Protein AF-A0A350P8C2-F1 (afdb_monomer)

Mean predicted aligned error: 5.85 Å

Structure (mmCIF, N/CA/C/O backbone):
data_AF-A0A350P8C2-F1
#
_entry.id   AF-A0A350P8C2-F1
#
loop_
_atom_site.group_PDB
_atom_site.id
_atom_site.type_symbol
_atom_site.label_atom_id
_atom_site.label_alt_id
_atom_site.label_comp_id
_atom_site.label_asym_id
_atom_site.label_entity_id
_atom_site.label_seq_id
_atom_site.pdbx_PDB_ins_code
_atom_site.Cartn_x
_atom_site.Cartn_y
_atom_site.Cartn_z
_atom_site.occupancy
_atom_site.B_iso_or_equiv
_atom_site.auth_seq_id
_atom_site.auth_comp_id
_atom_site.auth_asym_id
_atom_site.auth_atom_id
_atom_site.pdbx_PDB_model_num
ATOM 1 N N . ILE A 1 1 ? -1.009 -1.591 -30.308 1.00 88.12 1 ILE A N 1
ATOM 2 C CA . ILE A 1 1 ? -1.808 -1.237 -29.110 1.00 88.12 1 ILE A CA 1
ATOM 3 C C . ILE A 1 1 ? -3.241 -1.706 -29.297 1.00 88.12 1 ILE A C 1
ATOM 5 O O . ILE A 1 1 ? -3.685 -1.868 -30.432 1.00 88.12 1 ILE A O 1
ATOM 9 N N . ARG A 1 2 ? -3.955 -1.992 -28.209 1.00 90.44 2 ARG A N 1
ATOM 10 C CA . ARG A 1 2 ? -5.358 -2.422 -28.301 1.00 90.44 2 ARG A CA 1
ATOM 11 C C . ARG A 1 2 ? -6.279 -1.278 -28.745 1.00 90.44 2 ARG A C 1
ATOM 13 O O . ARG A 1 2 ? -5.865 -0.123 -28.793 1.00 90.44 2 ARG A O 1
ATOM 20 N N . GLY A 1 3 ? -7.521 -1.621 -29.087 1.00 91.62 3 GLY A N 1
ATOM 21 C CA . GLY A 1 3 ? -8.547 -0.635 -29.428 1.00 91.62 3 GLY A CA 1
ATOM 22 C C . GLY A 1 3 ? -8.896 0.282 -28.257 1.00 91.62 3 GLY A C 1
ATOM 23 O O . GLY A 1 3 ? -8.537 -0.002 -27.112 1.00 91.62 3 GLY A O 1
ATOM 24 N N . ASN A 1 4 ? -9.630 1.357 -28.551 1.00 90.62 4 ASN A N 1
ATOM 25 C CA . ASN A 1 4 ? -10.097 2.344 -27.570 1.00 90.62 4 ASN A CA 1
ATOM 26 C C . ASN A 1 4 ? -8.981 3.149 -26.861 1.00 90.62 4 ASN A C 1
ATOM 28 O O . ASN A 1 4 ? -9.190 3.661 -25.762 1.00 90.62 4 ASN A O 1
ATOM 32 N N . PHE A 1 5 ? -7.810 3.267 -27.496 1.00 90.56 5 PHE A N 1
ATOM 33 C CA . PHE A 1 5 ? -6.727 4.171 -27.078 1.00 90.56 5 PHE A CA 1
ATOM 34 C C . PHE A 1 5 ? -6.874 5.595 -27.635 1.00 90.56 5 PHE A C 1
ATOM 36 O O . PHE A 1 5 ? -6.300 6.536 -27.099 1.00 90.56 5 PHE A O 1
ATOM 43 N N . PHE A 1 6 ? -7.642 5.768 -28.715 1.00 84.25 6 PHE A N 1
ATOM 44 C CA . PHE A 1 6 ? -7.888 7.067 -29.335 1.00 84.25 6 PHE A CA 1
ATOM 45 C C . PHE A 1 6 ? -9.326 7.508 -29.076 1.00 84.25 6 PHE A C 1
ATOM 47 O O . PHE A 1 6 ? -10.266 6.749 -29.306 1.00 84.25 6 PHE A O 1
ATOM 54 N N . TYR A 1 7 ? -9.509 8.762 -28.662 1.00 81.06 7 TYR A N 1
ATOM 55 C CA . TYR A 1 7 ? -10.828 9.318 -28.334 1.00 81.06 7 TYR A CA 1
ATOM 56 C C . TYR A 1 7 ? -11.827 9.267 -29.497 1.00 81.06 7 TYR A C 1
ATOM 58 O O . TYR A 1 7 ? -13.032 9.184 -29.280 1.00 81.06 7 TYR A O 1
ATOM 66 N N . THR A 1 8 ? -11.333 9.299 -30.735 1.00 83.75 8 THR A N 1
ATOM 67 C CA . THR A 1 8 ? -12.155 9.381 -31.949 1.00 83.75 8 THR A CA 1
ATOM 68 C C . THR A 1 8 ? -12.315 8.046 -32.678 1.00 83.75 8 THR A C 1
ATOM 70 O O . THR A 1 8 ? -13.096 7.972 -33.628 1.00 83.75 8 THR A O 1
ATOM 73 N N . ARG A 1 9 ? -11.587 6.987 -32.282 1.00 81.75 9 ARG A N 1
ATOM 74 C CA . ARG A 1 9 ? -11.591 5.682 -32.968 1.00 81.75 9 ARG A CA 1
ATOM 75 C C . ARG A 1 9 ? -11.410 4.521 -31.989 1.00 81.75 9 ARG A C 1
ATOM 77 O O . ARG A 1 9 ? -10.448 4.463 -31.232 1.00 81.75 9 ARG A O 1
ATOM 84 N N . SER A 1 10 ? -12.312 3.545 -32.075 1.00 85.38 10 SER A N 1
ATOM 85 C CA . SER A 1 10 ? -12.323 2.352 -31.218 1.00 85.38 10 SER A CA 1
ATOM 86 C C . SER A 1 10 ? -11.443 1.205 -31.720 1.00 85.38 10 SER A C 1
ATOM 88 O O . SER A 1 10 ? -11.199 0.250 -30.981 1.00 85.38 10 SER A O 1
ATOM 90 N N . VAL A 1 11 ? -10.954 1.278 -32.960 1.00 89.38 11 VAL A N 1
ATOM 91 C CA . VAL A 1 11 ? -10.197 0.192 -33.594 1.00 89.38 11 VAL A CA 1
ATOM 92 C C . VAL A 1 11 ? -8.795 0.033 -32.990 1.00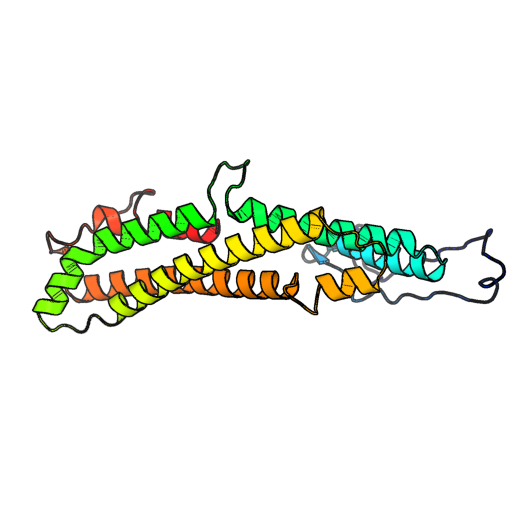 89.38 11 VAL A C 1
ATOM 94 O O . VAL A 1 11 ? -8.196 1.021 -32.559 1.00 89.38 11 VAL A O 1
ATOM 97 N N . PRO A 1 12 ? -8.249 -1.197 -32.937 1.00 89.06 12 PRO A N 1
ATOM 98 C CA . PRO A 1 12 ? -6.844 -1.413 -32.619 1.00 89.06 12 PRO A CA 1
ATOM 99 C C . PRO A 1 12 ? -5.936 -0.728 -33.636 1.00 89.06 12 PRO A C 1
ATOM 101 O O . PRO A 1 12 ? -6.230 -0.715 -34.830 1.00 89.06 12 PRO A O 1
ATOM 104 N N . CYS A 1 13 ? -4.799 -0.224 -33.162 1.00 88.88 13 CYS A N 1
ATOM 105 C CA . CYS A 1 13 ? -3.822 0.454 -34.005 1.00 88.88 13 CYS A CA 1
ATOM 106 C C . CYS A 1 13 ? -2.424 -0.126 -33.803 1.00 88.88 13 CYS A C 1
ATOM 108 O O . CYS A 1 13 ? -2.062 -0.616 -32.726 1.00 88.88 13 CYS A O 1
ATOM 110 N N . GLN A 1 14 ? -1.611 -0.015 -34.845 1.00 92.25 14 GLN A N 1
ATOM 111 C CA . GLN A 1 14 ? -0.186 -0.317 -34.815 1.00 92.25 14 GLN A CA 1
ATOM 112 C C . GLN A 1 14 ? 0.578 0.994 -34.986 1.00 92.25 14 GLN A C 1
ATOM 114 O O . GLN A 1 14 ? 0.195 1.830 -35.801 1.00 92.25 14 GLN A O 1
ATOM 119 N N . LEU A 1 15 ? 1.631 1.180 -34.193 1.00 91.56 15 LEU A N 1
ATOM 120 C CA . LEU A 1 15 ? 2.490 2.356 -34.280 1.00 91.56 15 LEU A CA 1
ATOM 121 C C . LEU A 1 15 ? 3.788 1.944 -34.964 1.00 91.56 15 LEU A C 1
ATOM 123 O O . LEU A 1 15 ? 4.475 1.043 -34.488 1.00 91.56 15 LEU A O 1
ATOM 127 N N . TRP A 1 16 ? 4.100 2.605 -36.075 1.00 94.25 16 TRP A N 1
ATOM 128 C CA . TRP A 1 16 ? 5.307 2.359 -36.853 1.00 94.25 16 TRP A CA 1
ATOM 129 C C . TRP A 1 16 ? 6.297 3.493 -36.620 1.00 94.25 16 TRP A C 1
ATOM 131 O O . TRP A 1 16 ? 6.018 4.648 -36.932 1.00 94.25 16 TRP A O 1
ATOM 141 N N . PHE A 1 17 ? 7.465 3.152 -36.084 1.00 92.75 17 PHE A N 1
ATOM 142 C CA . PHE A 1 17 ? 8.565 4.089 -35.889 1.00 92.75 17 PHE A CA 1
ATOM 143 C C . PHE A 1 17 ? 9.657 3.784 -36.909 1.00 92.75 17 PHE A C 1
ATOM 145 O O . PHE A 1 17 ? 10.343 2.767 -36.812 1.00 92.75 17 PHE A O 1
ATOM 152 N N . LEU A 1 18 ? 9.821 4.666 -37.893 1.00 91.69 18 LEU A N 1
ATOM 153 C CA . LEU A 1 18 ? 10.865 4.542 -38.906 1.00 91.69 18 LEU A CA 1
ATOM 154 C C . LEU A 1 18 ? 12.073 5.390 -38.497 1.00 91.69 18 LEU A C 1
ATOM 156 O O . LEU A 1 18 ? 11.934 6.582 -38.229 1.00 91.69 18 LEU A O 1
ATOM 160 N N . ASN A 1 19 ? 13.260 4.783 -38.452 1.00 87.38 19 ASN A N 1
ATOM 161 C CA . ASN A 1 19 ? 14.505 5.466 -38.097 1.00 87.38 19 ASN A CA 1
ATOM 162 C C . ASN A 1 19 ? 15.485 5.435 -39.276 1.00 87.38 19 ASN A C 1
ATOM 164 O O . ASN A 1 19 ? 16.016 4.375 -39.599 1.00 87.38 19 ASN A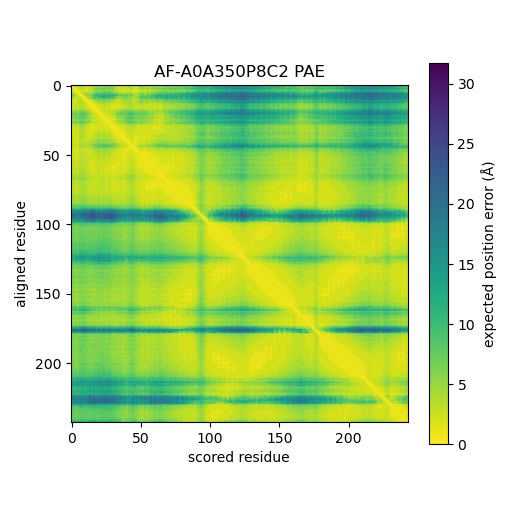 O 1
ATOM 168 N N . LYS A 1 20 ? 15.743 6.599 -39.889 1.00 88.62 20 LYS A N 1
ATOM 169 C CA . LYS A 1 20 ? 16.728 6.745 -40.976 1.00 88.62 20 LYS A CA 1
ATOM 170 C C . LYS A 1 20 ? 18.179 6.670 -40.481 1.00 88.62 20 LYS A C 1
ATOM 172 O O . LYS A 1 20 ? 19.041 6.216 -41.220 1.00 88.62 20 LYS A O 1
ATOM 177 N N . ASN A 1 21 ? 18.437 7.048 -39.227 1.00 88.06 21 ASN A N 1
ATOM 178 C CA . ASN A 1 21 ? 19.769 7.051 -38.609 1.00 88.06 21 ASN A CA 1
ATOM 179 C C . ASN A 1 21 ? 19.974 5.800 -37.750 1.00 88.06 21 ASN A C 1
ATOM 181 O O . ASN A 1 21 ? 20.333 5.867 -36.573 1.00 88.06 21 ASN A O 1
ATOM 185 N N . LYS A 1 22 ? 19.662 4.637 -38.313 1.00 89.19 22 LYS A N 1
ATOM 186 C CA . LYS A 1 22 ? 19.779 3.374 -37.593 1.00 89.19 22 LYS A CA 1
ATOM 187 C C . LYS A 1 22 ? 21.262 2.994 -37.446 1.00 89.19 22 LYS A C 1
ATOM 189 O O . LYS A 1 22 ? 21.996 3.060 -38.430 1.00 89.19 22 LYS A O 1
ATOM 194 N N . PRO A 1 23 ? 21.736 2.613 -36.245 1.00 88.06 23 PRO A N 1
ATOM 195 C CA . PRO A 1 23 ? 23.100 2.124 -36.068 1.00 88.06 23 PRO A CA 1
ATOM 196 C C . PRO A 1 23 ? 23.384 0.919 -36.971 1.00 88.06 23 PRO A C 1
ATOM 198 O O . PRO A 1 23 ? 22.523 0.053 -37.115 1.00 88.06 23 PRO A O 1
ATOM 201 N N . LYS A 1 24 ? 24.609 0.814 -37.512 1.00 90.12 24 LYS A N 1
ATOM 202 C CA . LYS A 1 24 ? 24.991 -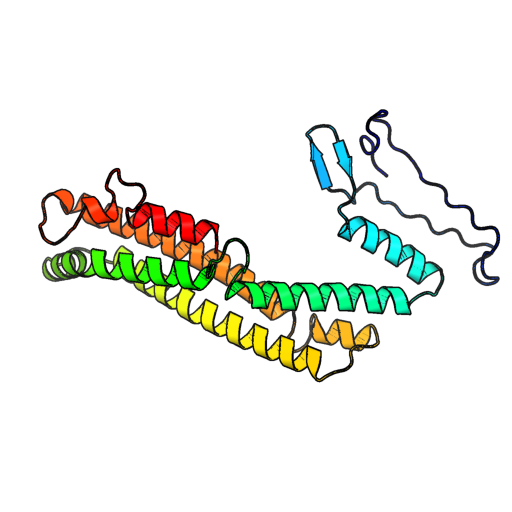0.249 -38.468 1.00 90.12 24 LYS A CA 1
ATOM 203 C C . LYS A 1 24 ? 24.610 -1.659 -37.997 1.00 90.12 24 LYS A C 1
ATOM 205 O O . LYS A 1 24 ? 24.080 -2.440 -38.775 1.00 90.12 24 LYS A O 1
ATOM 210 N N . HIS A 1 25 ? 24.814 -1.961 -36.712 1.00 90.19 25 HIS A N 1
ATOM 211 C CA . HIS A 1 25 ? 24.509 -3.271 -36.118 1.00 90.19 25 HIS A CA 1
ATOM 212 C C . HIS A 1 25 ? 23.000 -3.605 -36.027 1.00 90.19 25 HIS A C 1
ATOM 214 O O . HIS A 1 25 ? 22.637 -4.732 -35.675 1.00 90.19 25 HIS A O 1
ATOM 220 N N . LEU A 1 26 ? 22.122 -2.638 -36.323 1.00 92.94 26 LEU A N 1
ATOM 221 C CA . LEU A 1 26 ? 20.664 -2.772 -36.307 1.00 92.94 26 LEU A CA 1
ATOM 222 C C . LEU A 1 26 ? 20.024 -2.676 -37.698 1.00 92.94 26 LEU A C 1
ATOM 224 O O . LEU A 1 26 ? 18.814 -2.868 -37.775 1.00 92.94 26 LEU A O 1
ATOM 228 N N . ASN A 1 27 ? 20.763 -2.391 -38.777 1.00 90.94 27 ASN A N 1
ATOM 229 C CA . ASN A 1 27 ? 20.195 -2.102 -40.106 1.00 90.94 27 ASN A CA 1
ATOM 230 C C . ASN A 1 27 ? 19.100 -3.095 -40.533 1.00 90.94 27 ASN A C 1
ATOM 232 O O . ASN A 1 27 ? 17.967 -2.667 -40.763 1.00 90.94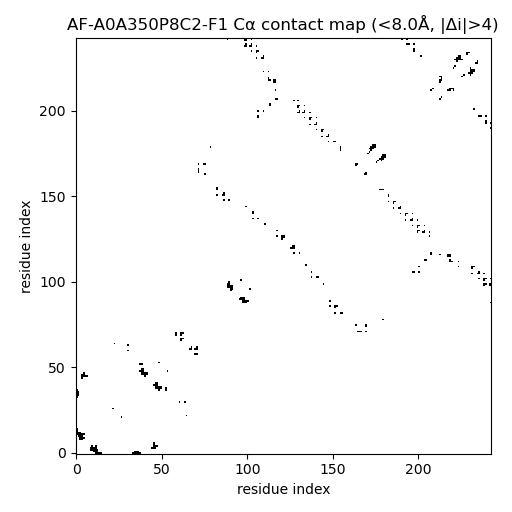 27 ASN A O 1
ATOM 236 N N . ASP A 1 28 ? 19.361 -4.397 -40.428 1.00 92.75 28 ASP A N 1
ATOM 237 C CA . ASP A 1 28 ? 18.438 -5.461 -40.860 1.00 92.75 28 ASP A CA 1
ATOM 238 C C . ASP A 1 28 ? 17.553 -6.034 -39.737 1.00 92.75 28 ASP A C 1
ATOM 240 O O . ASP A 1 28 ? 16.958 -7.101 -39.872 1.00 92.75 28 ASP A O 1
ATOM 244 N N . LYS A 1 29 ? 17.456 -5.348 -38.591 1.00 93.94 29 LYS A N 1
ATOM 245 C CA . LYS A 1 29 ? 16.688 -5.814 -37.420 1.00 93.94 29 LYS A CA 1
ATOM 246 C C . LYS A 1 29 ? 15.441 -4.975 -37.193 1.00 93.94 29 LYS A C 1
ATOM 248 O O . LYS A 1 29 ? 15.526 -3.758 -37.211 1.00 93.94 29 LYS A O 1
ATOM 253 N N . VAL A 1 30 ? 14.297 -5.562 -36.870 1.00 94.31 30 VAL A N 1
ATOM 254 C CA . VAL A 1 30 ? 13.097 -4.800 -36.474 1.00 94.31 30 VAL A CA 1
ATOM 255 C C . VAL A 1 30 ? 12.700 -5.199 -35.059 1.00 94.31 30 VAL A C 1
ATOM 257 O O . VAL A 1 30 ? 12.584 -6.385 -34.767 1.00 94.31 30 VAL A O 1
ATOM 260 N N . LEU A 1 31 ? 12.502 -4.213 -34.179 1.00 95.38 31 LEU A N 1
ATOM 261 C CA . LEU A 1 31 ? 11.902 -4.437 -32.866 1.00 95.38 31 LEU A CA 1
ATOM 262 C C . LEU A 1 31 ? 10.380 -4.354 -32.998 1.00 95.38 31 LEU A C 1
ATOM 264 O O . LEU A 1 31 ? 9.848 -3.302 -33.348 1.00 95.38 31 LEU A O 1
ATOM 268 N N . MET A 1 32 ? 9.691 -5.447 -32.680 1.00 96.31 32 MET A N 1
ATOM 269 C CA . MET A 1 32 ? 8.233 -5.504 -32.617 1.00 96.31 32 MET A CA 1
ATOM 270 C C . MET A 1 32 ? 7.802 -5.674 -31.161 1.00 96.31 32 MET A C 1
ATOM 272 O O . MET A 1 32 ? 8.249 -6.604 -30.495 1.00 96.31 32 MET A O 1
ATOM 276 N N . LEU A 1 33 ? 6.935 -4.786 -30.672 1.00 95.88 33 LEU A N 1
ATOM 277 C CA . LEU A 1 33 ? 6.409 -4.833 -29.306 1.00 95.88 33 LEU A CA 1
ATOM 278 C C . LEU A 1 33 ? 4.901 -5.077 -29.326 1.00 95.88 33 LEU A C 1
ATOM 280 O O . LEU A 1 33 ? 4.139 -4.280 -29.882 1.00 95.88 33 LEU A O 1
ATOM 284 N N . ASP A 1 34 ? 4.455 -6.143 -28.664 1.00 95.25 34 ASP A N 1
ATOM 285 C CA . ASP A 1 34 ? 3.032 -6.372 -28.427 1.00 95.25 34 ASP A CA 1
ATOM 286 C C . ASP A 1 34 ? 2.568 -5.691 -27.133 1.00 95.25 34 ASP A C 1
ATOM 288 O O . ASP A 1 34 ? 2.526 -6.280 -26.057 1.00 95.25 34 ASP A O 1
ATOM 292 N N . ALA A 1 35 ? 2.177 -4.425 -27.253 1.00 95.12 35 ALA A N 1
ATOM 293 C CA . ALA A 1 35 ? 1.612 -3.647 -26.151 1.00 95.12 35 ALA A CA 1
ATOM 294 C C . ALA A 1 35 ? 0.074 -3.750 -26.064 1.00 95.12 35 ALA A C 1
ATOM 296 O O . ALA A 1 35 ? -0.579 -2.829 -25.573 1.00 95.12 35 ALA A O 1
ATOM 297 N N . ARG A 1 36 ? -0.566 -4.811 -26.587 1.00 93.06 36 ARG A N 1
ATOM 298 C CA . ARG A 1 36 ? -2.035 -4.951 -26.489 1.00 93.06 36 ARG A CA 1
ATOM 299 C C . ARG A 1 36 ? -2.510 -5.116 -25.050 1.00 93.06 36 ARG A C 1
ATOM 301 O O . ARG A 1 36 ? -3.571 -4.601 -24.735 1.00 93.06 36 ARG A O 1
ATOM 308 N N . ASN A 1 37 ? -1.729 -5.764 -24.191 1.00 93.94 37 ASN A N 1
ATOM 309 C CA . ASN A 1 37 ? -2.100 -6.020 -22.794 1.00 93.94 37 ASN A CA 1
ATOM 310 C C . ASN A 1 37 ? -1.468 -5.037 -21.797 1.00 93.94 37 ASN A C 1
ATOM 312 O O . ASN A 1 37 ? -1.623 -5.201 -20.593 1.00 93.94 37 ASN A O 1
ATOM 316 N N . VAL A 1 38 ? -0.787 -4.000 -22.288 1.00 94.62 38 VAL A N 1
ATOM 317 C CA . VAL A 1 38 ? -0.222 -2.930 -21.460 1.00 94.62 38 VAL A CA 1
ATOM 318 C C . VAL A 1 38 ? -1.163 -1.736 -21.554 1.00 94.62 38 VAL A C 1
ATOM 320 O O . VAL A 1 38 ? -1.245 -1.107 -22.602 1.00 94.62 38 VAL A O 1
ATOM 323 N N . TYR A 1 39 ? -1.947 -1.471 -20.514 1.00 94.94 39 TYR A N 1
ATOM 324 C CA . TYR A 1 39 ? -2.858 -0.324 -20.456 1.00 94.94 39 TYR A CA 1
ATOM 325 C C . TYR A 1 39 ? -3.384 -0.120 -19.036 1.00 94.94 39 TYR A C 1
ATOM 327 O O . TYR A 1 39 ? -3.367 -1.044 -18.219 1.00 94.94 39 TYR A O 1
ATOM 335 N N . ARG A 1 40 ? -3.946 1.055 -18.764 1.00 94.62 40 ARG A N 1
ATOM 336 C CA . ARG A 1 40 ? -4.916 1.252 -17.682 1.00 94.62 40 ARG A CA 1
ATOM 337 C C . ARG A 1 40 ? -6.263 1.669 -18.262 1.00 94.62 40 ARG A C 1
ATOM 339 O O . ARG A 1 40 ? -6.377 2.119 -19.403 1.00 94.62 40 ARG A O 1
ATOM 346 N N . LYS A 1 41 ? -7.322 1.448 -17.490 1.00 93.88 41 LYS A N 1
ATOM 347 C CA . LYS A 1 41 ? -8.691 1.789 -17.876 1.00 93.88 41 LYS A CA 1
ATOM 348 C C . LYS A 1 41 ? -9.046 3.153 -17.296 1.00 93.88 41 LYS A C 1
ATOM 350 O O . LYS A 1 41 ? -9.234 3.257 -16.092 1.00 93.88 41 LYS A O 1
ATOM 355 N N . VAL A 1 42 ? -9.153 4.167 -18.152 1.00 91.69 42 VAL A N 1
ATOM 356 C CA . VAL A 1 42 ? -9.514 5.535 -17.741 1.00 91.69 42 VAL A CA 1
ATOM 357 C C . VAL A 1 42 ? -11.023 5.654 -17.572 1.00 91.69 42 VAL A C 1
ATOM 359 O O . VAL A 1 42 ? -11.517 6.170 -16.577 1.00 91.69 42 VAL A O 1
ATOM 362 N N . THR A 1 43 ? -11.782 5.132 -18.536 1.00 90.81 43 THR A N 1
ATOM 363 C CA . THR A 1 43 ? -13.246 5.066 -18.464 1.00 90.81 43 THR A CA 1
ATOM 364 C C . THR A 1 43 ? -13.731 3.695 -18.920 1.00 90.81 43 THR A C 1
ATOM 366 O O . THR A 1 43 ? -12.952 2.841 -19.346 1.00 90.81 43 THR A O 1
ATOM 369 N N . ARG A 1 44 ? -15.049 3.457 -18.905 1.00 88.56 44 ARG A N 1
ATOM 370 C CA . ARG A 1 44 ? -15.624 2.246 -19.518 1.00 88.56 44 ARG A CA 1
ATOM 371 C C . ARG A 1 44 ? -15.188 2.061 -20.981 1.00 88.56 44 ARG A C 1
ATOM 373 O O . ARG A 1 44 ? -15.122 0.920 -21.429 1.00 88.56 44 ARG A O 1
ATOM 380 N N . LYS A 1 45 ? -14.918 3.156 -21.699 1.00 88.94 45 LYS A N 1
ATOM 381 C CA . LYS A 1 45 ? -14.667 3.169 -23.145 1.00 88.94 45 LYS A CA 1
ATOM 382 C C . LYS A 1 45 ? -13.266 3.633 -23.541 1.00 88.94 45 LYS A C 1
ATOM 384 O O . LYS A 1 45 ? -12.963 3.526 -24.716 1.00 88.94 45 LYS A O 1
ATOM 389 N N . ILE A 1 46 ? -12.454 4.163 -22.626 1.00 90.06 46 ILE A N 1
ATOM 390 C CA . ILE A 1 46 ? -11.159 4.782 -22.944 1.00 90.06 46 ILE A CA 1
ATOM 391 C C . ILE A 1 46 ? -10.062 4.120 -22.123 1.00 90.06 46 ILE A C 1
ATOM 393 O O . ILE A 1 46 ? -10.207 3.921 -20.911 1.00 90.06 46 ILE A O 1
ATOM 397 N N . TYR A 1 47 ? -8.964 3.817 -22.801 1.00 93.12 47 TYR A N 1
ATOM 398 C CA . TYR A 1 47 ? -7.743 3.289 -22.218 1.00 93.12 47 TYR A CA 1
ATOM 399 C C . TYR A 1 47 ? -6.566 4.174 -22.607 1.00 93.12 47 TYR A C 1
ATOM 401 O O . TYR A 1 47 ? -6.554 4.755 -23.689 1.00 93.12 47 TYR A O 1
ATOM 409 N N . ASP A 1 48 ? -5.580 4.257 -21.731 1.00 94.00 48 ASP A N 1
ATOM 410 C CA . ASP A 1 48 ? -4.311 4.927 -21.987 1.00 94.00 48 ASP A CA 1
ATOM 411 C C . ASP A 1 48 ? -3.167 4.114 -21.361 1.00 94.00 48 ASP A C 1
ATOM 413 O O . ASP A 1 48 ? -3.376 3.039 -20.782 1.00 94.00 48 ASP A O 1
ATOM 417 N N . PHE A 1 49 ? -1.945 4.615 -21.512 1.00 95.31 49 PHE A N 1
ATOM 418 C CA . PHE A 1 49 ? -0.825 4.170 -20.698 1.00 95.31 49 PHE A CA 1
ATOM 419 C C . PHE A 1 49 ? -0.760 5.037 -19.445 1.00 95.31 49 PHE A C 1
ATOM 421 O O . PHE A 1 49 ? -0.889 6.260 -19.530 1.00 95.31 49 PHE A O 1
ATOM 428 N N . SER A 1 50 ? -0.496 4.432 -18.287 1.00 95.19 50 SER A N 1
ATOM 429 C CA . SER A 1 50 ? 0.037 5.224 -17.179 1.00 95.19 50 SER A CA 1
ATOM 430 C C . SER A 1 50 ? 1.401 5.820 -17.576 1.00 95.19 50 SER A C 1
ATOM 432 O O . SER A 1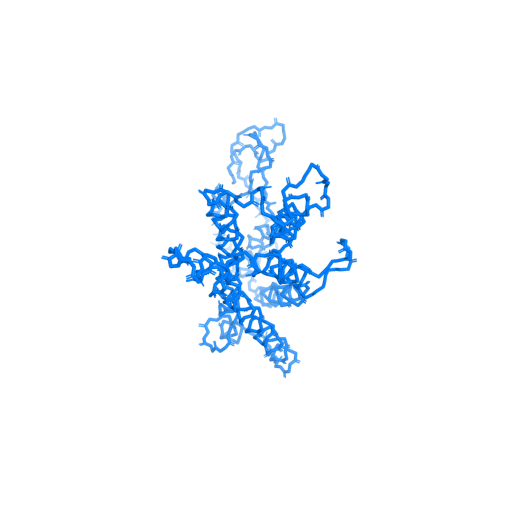 50 ? 2.082 5.256 -18.443 1.00 95.19 50 SER A O 1
ATOM 434 N N . PRO A 1 51 ? 1.844 6.920 -16.938 1.00 95.06 51 PRO A N 1
ATOM 435 C CA . PRO A 1 51 ? 3.190 7.453 -17.156 1.00 95.06 51 PRO A CA 1
ATOM 436 C C . PRO A 1 51 ? 4.283 6.381 -17.015 1.00 95.06 51 PRO A C 1
ATOM 438 O O . PRO A 1 51 ? 5.184 6.301 -17.845 1.00 95.06 51 PRO A O 1
ATOM 441 N N . GLU A 1 52 ? 4.143 5.494 -16.029 1.00 95.50 52 GLU A N 1
ATOM 442 C CA . GLU A 1 52 ? 5.059 4.379 -15.778 1.00 95.50 52 GLU A CA 1
ATOM 443 C C . GLU A 1 52 ? 5.021 3.314 -16.889 1.00 95.50 52 GLU A C 1
ATOM 445 O O . GLU A 1 52 ? 6.058 2.906 -17.404 1.00 95.50 52 GLU A O 1
ATOM 450 N N . GLN A 1 53 ? 3.830 2.911 -17.352 1.00 96.06 53 GLN A N 1
ATOM 451 C CA . GLN A 1 53 ? 3.692 1.985 -18.485 1.00 96.06 53 GLN A CA 1
ATOM 452 C C . GLN A 1 53 ? 4.347 2.545 -19.753 1.00 96.06 53 GLN A C 1
ATOM 454 O O . GLN A 1 53 ? 5.020 1.815 -20.484 1.00 96.06 53 GLN A O 1
ATOM 459 N N . GLN A 1 54 ? 4.171 3.843 -20.008 1.00 95.31 54 GLN A N 1
ATOM 460 C CA . GLN A 1 54 ? 4.800 4.519 -21.136 1.00 95.31 54 GLN A CA 1
ATOM 461 C C . GLN A 1 54 ? 6.329 4.543 -20.997 1.00 95.31 54 GLN A C 1
ATOM 463 O O . GLN A 1 54 ? 7.030 4.241 -21.967 1.00 95.31 54 GLN A O 1
ATOM 468 N N . GLN A 1 55 ? 6.855 4.871 -19.814 1.00 97.00 55 GLN A N 1
ATOM 469 C CA . GLN A 1 55 ? 8.294 4.849 -19.536 1.00 97.00 55 GLN A CA 1
ATOM 470 C C . GLN A 1 55 ? 8.887 3.447 -19.722 1.00 97.00 55 GLN A C 1
ATOM 472 O O . GLN A 1 55 ? 9.884 3.308 -20.427 1.00 97.00 55 GLN A O 1
ATOM 477 N N . ASN A 1 56 ? 8.227 2.403 -19.215 1.00 96.56 56 ASN A N 1
ATOM 478 C CA . ASN A 1 56 ? 8.675 1.014 -19.351 1.00 96.56 56 ASN A CA 1
ATOM 479 C C . ASN A 1 56 ? 8.705 0.544 -20.813 1.00 96.56 56 ASN A C 1
ATOM 481 O O . ASN A 1 56 ? 9.691 -0.045 -21.256 1.00 96.56 56 ASN A O 1
ATOM 485 N N . LEU A 1 57 ? 7.673 0.860 -21.605 1.00 96.25 57 LEU A N 1
ATOM 486 C CA . LEU A 1 57 ? 7.683 0.581 -23.049 1.00 96.25 57 LEU A CA 1
ATOM 487 C C . LEU A 1 57 ? 8.806 1.342 -23.766 1.00 96.25 57 LEU A C 1
ATOM 489 O O . LEU A 1 57 ? 9.463 0.797 -24.655 1.00 96.25 57 LEU A O 1
ATOM 493 N N . THR A 1 58 ? 9.046 2.590 -23.366 1.00 95.94 58 THR A N 1
ATOM 494 C CA . THR A 1 58 ? 10.127 3.416 -23.916 1.00 95.94 58 THR A CA 1
ATOM 495 C C . THR A 1 58 ? 11.500 2.838 -23.560 1.00 95.94 58 THR A C 1
ATOM 497 O O . THR A 1 58 ? 12.392 2.813 -24.408 1.00 95.94 58 THR A O 1
ATOM 500 N N . ALA A 1 59 ? 11.662 2.289 -22.357 1.00 97.56 59 ALA A N 1
ATOM 501 C CA . ALA A 1 59 ? 12.909 1.688 -21.908 1.00 97.56 59 ALA A CA 1
ATOM 502 C C . ALA A 1 59 ? 13.319 0.461 -22.734 1.00 97.56 59 ALA A C 1
ATOM 504 O O . ALA A 1 59 ? 14.499 0.298 -23.040 1.00 97.56 59 ALA A O 1
ATOM 505 N N . ILE A 1 60 ? 12.362 -0.348 -23.202 1.00 96.94 60 ILE A N 1
ATOM 506 C CA . ILE A 1 60 ? 12.655 -1.458 -24.127 1.00 96.94 60 ILE A CA 1
ATOM 507 C C . ILE A 1 60 ? 13.289 -0.929 -25.426 1.00 96.94 60 ILE A C 1
ATOM 509 O O . ILE A 1 60 ? 14.219 -1.531 -25.966 1.00 96.94 60 ILE A O 1
ATOM 513 N N . ILE A 1 61 ? 12.828 0.229 -25.913 1.00 94.31 61 ILE A N 1
ATOM 514 C CA . ILE A 1 61 ? 13.382 0.878 -27.109 1.00 94.31 61 ILE A CA 1
ATOM 515 C C . ILE A 1 61 ? 14.802 1.395 -26.836 1.00 94.31 61 ILE A C 1
ATOM 517 O O . ILE A 1 61 ? 15.665 1.242 -27.701 1.00 94.31 61 ILE A O 1
ATOM 521 N N . TRP A 1 62 ? 15.065 1.973 -25.657 1.00 95.38 62 TRP A N 1
ATOM 522 C CA . TRP A 1 62 ? 16.416 2.382 -25.244 1.00 95.38 62 TRP A CA 1
ATOM 523 C C . TRP A 1 62 ? 17.377 1.196 -25.251 1.00 95.38 62 TRP A C 1
ATOM 525 O O . TRP A 1 62 ? 18.419 1.254 -25.900 1.00 95.38 62 TRP A O 1
ATOM 535 N N . LEU A 1 63 ? 16.989 0.087 -24.621 1.00 95.50 63 LEU A N 1
ATOM 536 C CA . LEU A 1 63 ? 17.795 -1.132 -24.570 1.00 95.50 63 LEU A CA 1
ATOM 537 C C . LEU A 1 63 ? 18.077 -1.689 -25.969 1.00 95.50 63 LEU A C 1
ATOM 539 O O . LEU A 1 63 ? 19.224 -2.000 -26.285 1.00 95.50 63 LEU A O 1
ATOM 543 N N . TYR A 1 64 ? 17.070 -1.728 -26.846 1.00 94.06 64 TYR A N 1
ATOM 544 C CA . TYR A 1 64 ? 17.249 -2.139 -28.243 1.00 94.06 64 TYR A CA 1
ATOM 545 C C . TYR A 1 64 ? 18.247 -1.256 -29.009 1.00 94.06 64 TYR A C 1
ATOM 547 O O . TYR A 1 64 ? 18.939 -1.740 -29.903 1.00 94.06 64 TYR A O 1
ATOM 555 N N . ARG A 1 65 ? 18.343 0.031 -28.660 1.00 91.88 65 ARG A N 1
ATOM 556 C CA . ARG A 1 65 ? 19.297 0.986 -29.247 1.00 91.88 65 ARG A CA 1
ATOM 557 C C . ARG A 1 65 ? 20.676 0.976 -28.578 1.00 91.88 65 ARG A C 1
ATOM 559 O O . ARG A 1 65 ? 21.554 1.702 -29.035 1.00 91.88 65 ARG A O 1
ATOM 566 N N . GLY A 1 66 ? 20.873 0.179 -27.527 1.00 91.69 66 GLY A N 1
ATOM 567 C CA . GLY A 1 66 ? 22.101 0.179 -26.727 1.00 91.69 66 GLY A CA 1
ATOM 568 C C . GLY A 1 66 ? 22.194 1.333 -25.721 1.00 91.69 66 GLY A C 1
ATOM 569 O O . GLY A 1 66 ? 23.255 1.566 -25.152 1.00 91.69 66 GLY A O 1
ATOM 570 N N . GLU A 1 67 ? 21.098 2.049 -25.460 1.00 93.56 67 GLU A N 1
ATOM 571 C CA . GLU A 1 67 ? 21.014 3.159 -24.498 1.00 93.56 67 GLU A CA 1
ATOM 572 C C . GLU A 1 67 ? 20.795 2.639 -23.057 1.00 93.56 67 GLU A C 1
ATOM 574 O O . GLU A 1 67 ? 19.897 3.087 -22.344 1.00 93.56 67 GLU A O 1
ATOM 579 N N . GLY A 1 68 ? 21.606 1.667 -22.620 1.00 95.81 68 GLY A N 1
ATOM 580 C CA . GLY A 1 68 ? 21.435 0.980 -21.331 1.00 95.81 68 GLY A CA 1
ATOM 581 C C . GLY A 1 68 ? 21.459 1.911 -20.116 1.00 95.81 68 GLY A C 1
ATOM 582 O O . GLY A 1 68 ? 20.695 1.711 -19.177 1.00 95.81 68 GLY A O 1
ATOM 583 N N . GLN A 1 69 ? 22.251 2.984 -20.170 1.00 97.00 69 GLN A N 1
ATOM 584 C CA . GLN A 1 69 ? 22.355 3.956 -19.081 1.00 97.00 69 GLN A CA 1
ATOM 585 C C . GLN A 1 69 ? 21.008 4.608 -18.730 1.00 97.00 69 GLN A C 1
ATOM 587 O O . GLN A 1 69 ? 20.697 4.787 -17.557 1.00 97.00 69 GLN A O 1
ATOM 592 N N . ARG A 1 70 ? 20.156 4.881 -19.727 1.00 97.50 70 ARG A N 1
ATOM 593 C CA . ARG A 1 70 ? 18.830 5.478 -19.495 1.00 97.50 70 ARG A CA 1
ATOM 594 C C . ARG A 1 70 ? 17.890 4.530 -18.758 1.00 97.50 70 ARG A C 1
ATOM 596 O O . ARG A 1 70 ? 17.045 4.971 -17.987 1.00 97.50 70 ARG A O 1
ATOM 603 N N . PHE A 1 71 ? 18.025 3.226 -19.002 1.00 97.19 71 PHE A N 1
ATOM 604 C CA . PHE A 1 71 ? 17.280 2.212 -18.261 1.00 97.19 71 PHE A CA 1
ATOM 605 C C . PHE A 1 71 ? 17.730 2.163 -16.795 1.00 97.19 71 PHE A C 1
ATOM 607 O O . PHE A 1 71 ? 16.880 2.161 -15.909 1.00 97.19 71 PHE A O 1
ATOM 614 N N . ILE A 1 72 ? 19.043 2.203 -16.540 1.00 97.50 72 ILE A N 1
ATOM 615 C CA . ILE A 1 72 ? 19.598 2.279 -15.178 1.00 97.50 72 ILE A CA 1
ATOM 616 C C . ILE A 1 72 ? 19.054 3.509 -14.440 1.00 97.50 72 ILE A C 1
ATOM 618 O O . ILE A 1 72 ? 18.524 3.376 -13.340 1.00 97.50 72 ILE A O 1
ATOM 622 N N . GLU A 1 73 ? 19.104 4.685 -15.067 1.00 97.38 73 GLU A N 1
ATOM 623 C CA . GLU A 1 73 ? 18.575 5.932 -14.499 1.00 97.38 73 GLU A CA 1
ATOM 624 C C . GLU A 1 73 ? 17.072 5.856 -14.200 1.00 97.38 73 GLU A C 1
ATOM 626 O O . GLU A 1 73 ? 16.622 6.342 -13.161 1.00 97.38 73 GLU A O 1
ATOM 631 N N . LEU A 1 74 ? 16.283 5.223 -15.074 1.00 97.56 74 LEU A N 1
ATOM 632 C CA . LEU A 1 74 ? 14.849 5.036 -14.845 1.00 97.56 74 LEU A CA 1
ATOM 633 C C . LEU A 1 74 ? 14.580 4.160 -13.615 1.00 97.56 74 LEU A C 1
ATOM 635 O O . LEU A 1 74 ? 13.761 4.517 -12.770 1.00 97.56 74 LEU A O 1
ATOM 639 N N . VAL A 1 75 ? 15.295 3.042 -13.476 1.00 96.31 75 VAL A N 1
ATOM 640 C CA . VAL A 1 75 ? 15.149 2.155 -12.312 1.00 96.31 75 VAL A CA 1
ATOM 641 C C . VAL A 1 75 ? 15.589 2.865 -11.027 1.00 96.31 75 VAL A C 1
ATOM 643 O O . VAL A 1 75 ? 14.892 2.783 -10.016 1.00 96.31 75 VAL A O 1
ATOM 646 N N . GLN A 1 76 ? 16.681 3.638 -11.062 1.00 96.31 76 GLN A N 1
ATOM 647 C CA . GLN A 1 76 ? 17.096 4.484 -9.936 1.00 96.31 76 GLN A CA 1
ATOM 648 C C . GLN A 1 76 ? 16.003 5.483 -9.530 1.00 96.31 76 GLN A C 1
ATOM 650 O O . GLN A 1 76 ? 15.771 5.692 -8.338 1.00 96.31 76 GLN A O 1
ATOM 655 N N . GLN A 1 77 ? 15.317 6.097 -10.500 1.00 96.31 77 GLN A N 1
ATOM 656 C CA . GLN A 1 77 ? 14.203 7.010 -10.229 1.00 96.31 77 GLN A CA 1
ATOM 657 C C . GLN A 1 77 ? 13.033 6.295 -9.545 1.00 96.31 77 GLN A C 1
ATOM 659 O O . GLN A 1 77 ? 12.492 6.837 -8.581 1.00 96.31 77 GLN A O 1
ATOM 664 N N . TYR A 1 78 ? 12.676 5.083 -9.982 1.00 95.75 78 TYR A N 1
ATOM 665 C CA . TYR A 1 78 ? 11.627 4.282 -9.337 1.00 95.75 78 TYR A CA 1
ATOM 666 C C . TYR A 1 78 ? 11.978 3.903 -7.899 1.00 95.75 78 TYR A C 1
ATOM 668 O O . TYR A 1 78 ? 11.151 4.081 -7.002 1.00 95.75 78 TYR A O 1
ATOM 676 N N . ILE A 1 79 ? 13.211 3.460 -7.649 1.00 95.12 79 ILE A N 1
ATOM 677 C CA . ILE A 1 79 ? 13.671 3.132 -6.292 1.00 95.12 79 ILE A CA 1
ATOM 678 C C . ILE A 1 79 ? 13.652 4.381 -5.408 1.00 95.12 79 ILE A C 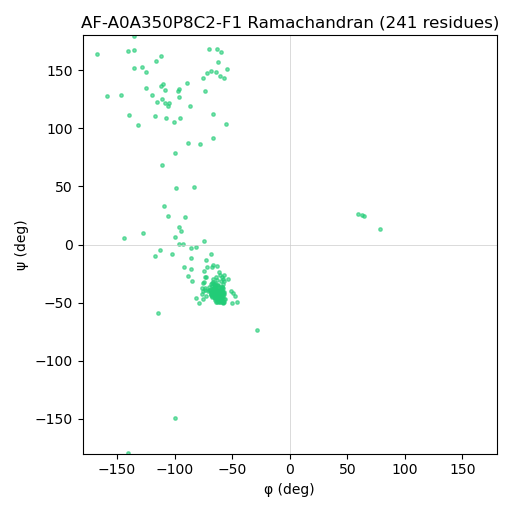1
ATOM 680 O O . ILE A 1 79 ? 13.060 4.370 -4.330 1.00 95.12 79 ILE A O 1
ATOM 684 N N . LYS A 1 80 ? 14.226 5.492 -5.887 1.00 94.50 80 LYS A N 1
ATOM 685 C CA . LYS A 1 80 ? 14.241 6.763 -5.152 1.00 94.50 80 LYS A CA 1
ATOM 686 C C . LYS A 1 80 ? 12.828 7.238 -4.819 1.00 94.50 80 LYS A C 1
ATOM 688 O O . LYS A 1 80 ? 12.597 7.716 -3.711 1.00 94.50 80 LYS A O 1
ATOM 693 N N . ARG A 1 81 ? 11.890 7.117 -5.764 1.00 94.44 81 ARG A N 1
ATOM 694 C CA . ARG A 1 81 ? 10.488 7.486 -5.545 1.00 94.44 81 ARG A CA 1
ATOM 695 C C . ARG A 1 81 ? 9.841 6.603 -4.480 1.00 94.44 81 ARG A C 1
ATOM 697 O O . ARG A 1 81 ? 9.231 7.148 -3.572 1.00 94.44 81 ARG A O 1
ATOM 704 N N . SER A 1 82 ? 10.048 5.290 -4.553 1.00 93.81 82 SER A N 1
ATOM 705 C CA . SER A 1 82 ? 9.501 4.328 -3.586 1.00 93.81 82 SER A CA 1
ATOM 706 C C . SER A 1 82 ? 10.006 4.599 -2.164 1.00 93.81 82 SER A C 1
ATOM 708 O O . SER A 1 82 ? 9.222 4.636 -1.223 1.00 93.81 82 SER A O 1
ATOM 710 N N . LEU A 1 83 ? 11.309 4.860 -2.004 1.00 94.31 83 LEU A N 1
ATOM 711 C CA . LEU A 1 83 ? 11.906 5.185 -0.703 1.00 94.31 83 LEU A CA 1
ATOM 712 C C . LEU A 1 83 ? 11.428 6.534 -0.152 1.00 94.31 83 LEU A C 1
ATOM 714 O O . LEU A 1 83 ? 11.273 6.681 1.059 1.00 94.31 83 LEU A O 1
ATOM 718 N N . LEU A 1 84 ? 11.208 7.522 -1.025 1.00 92.44 84 LEU A N 1
ATOM 719 C CA . LEU A 1 84 ? 10.636 8.809 -0.630 1.00 92.44 84 LEU A CA 1
ATOM 720 C C . LEU A 1 84 ? 9.203 8.631 -0.119 1.00 92.44 84 LEU A C 1
ATOM 722 O O . LEU A 1 84 ? 8.885 9.121 0.959 1.00 92.44 84 LEU A O 1
ATOM 726 N N . GLU A 1 85 ? 8.362 7.920 -0.871 1.00 90.75 85 GLU A N 1
ATOM 727 C CA . GLU A 1 85 ? 6.965 7.663 -0.504 1.00 90.75 85 GLU A CA 1
ATOM 728 C C . GLU A 1 85 ? 6.859 6.853 0.793 1.00 90.75 85 GLU A C 1
ATOM 730 O O . GLU A 1 85 ? 6.066 7.208 1.660 1.00 90.75 85 GLU A O 1
ATOM 735 N N . ALA A 1 86 ? 7.718 5.847 0.988 1.00 91.94 86 ALA A N 1
ATOM 736 C CA . ALA A 1 86 ? 7.795 5.106 2.248 1.00 91.94 86 ALA A CA 1
ATOM 737 C C . ALA A 1 86 ? 8.129 6.019 3.443 1.00 91.94 86 ALA A C 1
ATOM 739 O O . ALA A 1 86 ? 7.528 5.897 4.508 1.00 91.94 86 ALA A O 1
ATOM 740 N N . GLY A 1 87 ? 9.039 6.983 3.263 1.00 89.38 87 GLY A N 1
ATOM 741 C CA . GLY A 1 87 ? 9.341 7.985 4.292 1.00 89.38 87 GLY A CA 1
ATOM 742 C C . GLY A 1 87 ? 8.172 8.935 4.578 1.00 89.38 87 GLY A C 1
ATOM 743 O O . GLY A 1 87 ? 7.982 9.362 5.713 1.00 89.38 87 GLY A O 1
ATOM 744 N N . GLN A 1 88 ? 7.353 9.238 3.569 1.00 87.38 88 GLN A N 1
ATOM 745 C CA . GLN A 1 88 ? 6.182 10.113 3.701 1.00 87.38 88 GLN A CA 1
ATOM 746 C C . GLN A 1 88 ? 5.013 9.464 4.460 1.00 87.38 88 GLN A C 1
ATOM 748 O O . GLN A 1 88 ? 4.121 10.181 4.908 1.00 87.38 88 GLN A O 1
ATOM 753 N N . CYS A 1 89 ? 5.025 8.146 4.688 1.00 84.38 89 CYS A N 1
ATOM 754 C CA . CYS A 1 89 ? 4.039 7.487 5.554 1.00 84.38 89 CYS A CA 1
ATOM 755 C C . CYS A 1 89 ? 4.082 7.997 7.009 1.00 84.38 89 CYS A C 1
ATOM 757 O O . CYS A 1 89 ? 3.087 7.898 7.725 1.00 84.38 89 CYS A O 1
ATOM 759 N N . GLU A 1 90 ? 5.214 8.555 7.460 1.00 82.06 90 GLU A N 1
ATOM 760 C CA . GLU A 1 90 ? 5.342 9.143 8.803 1.00 82.06 90 GLU A CA 1
ATOM 761 C C . GLU A 1 90 ? 4.614 10.489 8.905 1.00 82.06 90 GLU A C 1
ATOM 763 O O . GLU A 1 90 ? 3.983 10.800 9.920 1.00 82.06 90 GLU A O 1
ATOM 768 N N . SER A 1 91 ? 4.671 11.278 7.834 1.00 77.12 91 SER A N 1
ATOM 769 C CA . SER A 1 91 ? 3.959 12.542 7.717 1.00 77.12 91 SER A CA 1
ATOM 770 C C . SER A 1 91 ? 3.796 12.939 6.256 1.00 77.12 91 SER A C 1
ATOM 772 O O . SER A 1 91 ? 4.784 13.056 5.525 1.00 77.12 91 SER A O 1
ATOM 774 N N . VAL A 1 92 ? 2.561 13.239 5.868 1.00 70.12 92 VAL A N 1
ATOM 775 C CA . VAL A 1 92 ? 2.239 13.858 4.582 1.00 70.12 92 VAL A CA 1
ATOM 776 C C . VAL A 1 92 ? 2.108 15.361 4.813 1.00 70.12 92 VAL A C 1
ATOM 778 O O . VAL A 1 92 ? 1.496 15.784 5.792 1.00 70.12 92 VAL A O 1
ATOM 781 N N . GLU A 1 93 ? 2.716 16.185 3.958 1.00 66.75 93 GLU A N 1
ATOM 782 C CA . GLU A 1 93 ? 2.659 17.648 4.109 1.00 66.75 93 GLU A CA 1
ATOM 783 C C . GLU A 1 93 ? 1.300 18.226 3.681 1.00 66.75 93 GLU A C 1
ATOM 785 O O . GLU A 1 93 ? 0.814 19.172 4.301 1.00 66.75 93 GLU A O 1
ATOM 790 N N . GLU A 1 94 ? 0.649 17.629 2.675 1.00 62.06 94 GLU A N 1
ATOM 791 C CA . GLU A 1 94 ? -0.634 18.087 2.134 1.00 62.06 94 GLU A CA 1
ATOM 792 C C . GLU A 1 94 ? -1.580 16.912 1.801 1.00 62.06 94 GLU A C 1
ATOM 794 O O . GLU A 1 94 ? -1.329 16.181 0.840 1.00 62.06 94 GLU A O 1
ATOM 799 N N . PRO A 1 95 ? -2.694 16.732 2.542 1.00 61.44 95 PRO A N 1
ATOM 800 C CA . PRO A 1 95 ? -3.032 17.412 3.795 1.00 61.44 95 PRO A CA 1
ATOM 801 C C . PRO A 1 95 ? -2.025 17.062 4.898 1.00 61.44 95 PRO A C 1
ATOM 803 O O . PRO A 1 95 ? -1.505 15.951 4.925 1.00 61.44 95 PRO A O 1
ATOM 806 N N . LYS A 1 96 ? -1.776 17.996 5.826 1.00 70.81 96 LYS A N 1
ATOM 807 C CA . LYS A 1 96 ? -0.891 17.761 6.972 1.00 70.81 96 LYS A CA 1
ATOM 808 C C . LYS A 1 96 ? -1.507 16.717 7.907 1.00 70.81 96 LYS A C 1
ATOM 810 O O . LYS A 1 96 ? -2.275 17.072 8.799 1.00 70.81 96 LYS A O 1
ATOM 815 N N . CYS A 1 97 ? -1.184 15.447 7.697 1.00 69.94 97 CYS A N 1
ATOM 816 C CA . CYS A 1 97 ? -1.603 14.332 8.540 1.00 69.94 97 CYS A CA 1
ATOM 817 C C . CYS A 1 97 ? -0.431 13.388 8.805 1.00 69.94 97 CYS A C 1
ATOM 819 O O . CYS A 1 97 ? 0.503 13.274 8.001 1.00 69.94 97 CYS A O 1
ATOM 821 N N . LYS A 1 98 ? -0.476 12.703 9.946 1.00 80.31 98 LYS A N 1
ATOM 822 C CA . LYS A 1 98 ? 0.444 11.609 10.242 1.00 80.31 98 LYS A CA 1
ATOM 823 C C . LYS A 1 98 ? -0.305 10.317 9.958 1.00 80.31 98 LYS A C 1
ATOM 825 O O . LYS A 1 98 ? -0.813 9.695 10.874 1.00 80.31 98 LYS A O 1
ATOM 830 N N . SER A 1 99 ? -0.395 9.961 8.679 1.00 83.88 99 SER A N 1
ATOM 831 C CA . SER A 1 99 ? -1.142 8.815 8.133 1.00 83.88 99 SER A CA 1
ATOM 832 C C . SER A 1 99 ? -1.285 7.625 9.111 1.00 83.88 99 SER A C 1
ATOM 834 O O . SER A 1 99 ? -2.345 7.459 9.719 1.00 83.88 99 SER A O 1
ATOM 836 N N . LEU A 1 100 ? -0.217 6.856 9.354 1.00 90.06 100 LEU A N 1
ATOM 837 C CA . LEU A 1 100 ? -0.253 5.715 10.281 1.00 90.06 100 LEU A CA 1
ATOM 838 C C . LEU A 1 100 ? -0.224 6.102 11.773 1.00 90.06 100 LEU A C 1
ATOM 840 O O . LEU A 1 100 ? -0.987 5.511 12.544 1.00 90.06 100 LEU A O 1
ATOM 844 N N . PRO A 1 101 ? 0.601 7.070 12.224 1.00 92.06 101 PRO A N 1
ATOM 845 C CA . PRO A 1 101 ? 0.614 7.471 13.632 1.00 92.06 101 PRO A CA 1
ATOM 846 C C . PRO A 1 101 ? -0.741 7.971 14.158 1.00 92.06 101 PRO A C 1
ATOM 848 O O . PRO A 1 101 ? -1.103 7.659 15.291 1.00 92.06 101 PRO A O 1
ATOM 851 N N . ASP A 1 102 ? -1.511 8.691 13.339 1.00 92.38 102 ASP A N 1
ATOM 852 C CA . ASP A 1 102 ? -2.852 9.167 13.683 1.00 92.38 102 ASP A CA 1
ATOM 853 C C . ASP A 1 102 ? -3.796 7.973 13.892 1.00 92.38 102 ASP A C 1
ATOM 855 O O . ASP A 1 102 ? -4.568 7.959 14.851 1.00 92.38 102 ASP A O 1
ATOM 859 N N . PHE A 1 103 ? -3.717 6.934 13.050 1.00 94.50 103 PHE A N 1
ATOM 860 C CA . PHE A 1 103 ? -4.505 5.713 13.234 1.00 94.50 103 PHE A CA 1
ATOM 861 C C . PHE A 1 103 ? -4.120 4.955 14.513 1.00 94.50 103 PHE A C 1
ATOM 863 O O . PHE A 1 103 ? -5.008 4.566 15.276 1.00 94.50 103 PHE A O 1
ATOM 870 N N . ILE A 1 104 ? -2.822 4.810 14.804 1.00 95.75 104 ILE A N 1
ATOM 871 C CA . ILE A 1 104 ? -2.332 4.208 16.058 1.00 95.75 104 ILE A CA 1
ATOM 872 C C . ILE A 1 104 ? -2.863 4.984 17.275 1.00 95.75 104 ILE A C 1
ATOM 874 O O . ILE A 1 104 ? -3.356 4.383 18.234 1.00 95.75 104 ILE A O 1
ATOM 878 N N . GLU A 1 105 ? -2.860 6.320 17.223 1.00 95.81 105 GLU A N 1
ATOM 879 C CA . GLU A 1 105 ? -3.435 7.158 18.280 1.00 95.81 105 GLU A CA 1
ATOM 880 C C . GLU A 1 105 ? -4.946 6.905 18.453 1.00 95.81 105 GLU A C 1
ATOM 882 O O . GLU A 1 105 ? -5.439 6.815 19.583 1.00 95.81 105 GLU A O 1
ATOM 887 N N . GLN A 1 106 ? -5.697 6.744 17.356 1.00 96.19 106 GLN A N 1
ATOM 888 C CA . GLN A 1 106 ? -7.125 6.404 17.416 1.00 96.19 106 GLN A CA 1
ATOM 889 C C . GLN A 1 106 ? -7.368 5.017 18.028 1.00 96.19 106 GLN A C 1
ATOM 891 O O . GLN A 1 106 ? -8.294 4.872 18.830 1.00 96.19 106 GLN A O 1
ATOM 896 N N . LEU A 1 107 ? -6.533 4.016 17.725 1.00 97.62 107 LEU A N 1
ATOM 897 C CA . LEU A 1 107 ? -6.607 2.703 18.379 1.00 97.62 107 LEU A CA 1
ATOM 898 C C . LEU A 1 107 ? -6.372 2.817 19.892 1.00 97.62 107 LEU A C 1
ATOM 900 O O . LEU A 1 107 ? -7.091 2.192 20.673 1.00 97.62 107 LEU A O 1
ATOM 904 N N . GLY A 1 108 ? -5.429 3.662 20.319 1.00 97.62 108 GLY A N 1
ATOM 905 C CA . GLY A 1 108 ? -5.201 3.965 21.735 1.00 97.62 108 GLY A CA 1
ATOM 906 C C . GLY A 1 108 ? -6.422 4.598 22.412 1.00 97.62 108 GLY A C 1
ATOM 907 O O . GLY A 1 108 ? -6.813 4.183 23.505 1.00 97.62 108 GLY A O 1
ATOM 908 N N . LYS A 1 109 ? -7.082 5.556 21.749 1.00 97.38 109 LYS A N 1
ATOM 909 C CA . LYS A 1 109 ? -8.323 6.178 22.250 1.00 97.38 109 LYS A CA 1
ATOM 910 C C . LYS A 1 109 ? -9.464 5.170 22.379 1.00 97.38 109 LYS A C 1
ATOM 912 O O . LYS A 1 109 ? -10.148 5.172 23.400 1.00 97.38 109 LYS A O 1
ATOM 917 N N . LEU A 1 110 ? -9.644 4.302 21.382 1.00 97.50 110 LEU A N 1
ATOM 918 C CA . LEU A 1 110 ? -10.633 3.221 21.430 1.00 97.50 110 LEU A CA 1
ATOM 919 C C . LEU A 1 110 ? -10.351 2.268 22.591 1.00 97.50 110 LEU A C 1
ATOM 921 O O . LEU A 1 110 ? -11.249 1.995 23.380 1.00 97.50 110 LEU A O 1
ATOM 925 N N . ASN A 1 111 ? -9.100 1.835 22.749 1.00 97.88 111 ASN A N 1
ATOM 926 C CA . ASN A 1 111 ? -8.703 0.969 23.853 1.00 97.88 111 ASN A CA 1
ATOM 927 C C . ASN A 1 111 ? -9.034 1.585 25.220 1.00 97.88 111 ASN A C 1
ATOM 929 O O . ASN A 1 111 ? -9.650 0.939 26.064 1.00 97.88 111 ASN A O 1
ATOM 933 N N . ASN A 1 112 ? -8.692 2.861 25.416 1.00 97.62 112 ASN A N 1
ATOM 934 C CA . ASN A 1 112 ? -8.987 3.576 26.658 1.00 97.62 112 ASN A CA 1
ATOM 935 C C . ASN A 1 112 ? -10.493 3.661 26.942 1.00 97.62 112 ASN A C 1
ATOM 937 O O . ASN A 1 112 ? -10.894 3.558 28.098 1.00 97.62 112 ASN A O 1
ATOM 941 N N . ALA A 1 113 ? -11.318 3.824 25.905 1.00 96.62 113 ALA A N 1
ATOM 942 C CA . ALA A 1 113 ? -12.772 3.848 26.038 1.00 96.62 113 ALA A CA 1
ATOM 943 C C . ALA A 1 113 ? -13.374 2.452 26.292 1.00 96.62 113 ALA A C 1
ATOM 945 O O . ALA A 1 113 ? -14.375 2.340 26.993 1.00 96.62 113 ALA A O 1
ATOM 946 N N . PHE A 1 114 ? -12.774 1.385 25.755 1.00 97.38 114 PHE A N 1
ATOM 947 C CA . PHE A 1 114 ? -13.238 0.009 25.966 1.00 97.38 114 PHE A CA 1
ATOM 948 C C . PHE A 1 114 ? -12.863 -0.540 27.343 1.00 97.38 114 PHE A C 1
ATOM 950 O O . PHE A 1 114 ? -13.641 -1.281 27.948 1.00 97.38 114 PHE A O 1
ATOM 957 N N . LYS A 1 115 ? -11.673 -0.183 27.832 1.00 97.06 115 LYS A N 1
ATOM 958 C CA . LYS A 1 115 ? -11.024 -0.808 28.986 1.00 97.06 115 LYS A CA 1
ATOM 959 C C . LYS A 1 115 ? -11.912 -0.925 30.237 1.00 97.06 115 LYS A C 1
ATOM 961 O O . LYS A 1 115 ? -12.019 -2.047 30.728 1.00 97.06 115 LYS A O 1
ATOM 966 N N . PRO A 1 116 ? -12.596 0.130 30.729 1.00 97.06 116 PRO A N 1
ATOM 967 C CA . PRO A 1 116 ? -13.365 0.036 31.974 1.00 97.06 116 PRO A CA 1
ATOM 968 C C . PRO A 1 116 ? -14.494 -0.999 31.904 1.00 97.06 116 PRO A C 1
ATOM 970 O O . PRO A 1 116 ? -14.704 -1.774 32.836 1.00 97.06 116 PRO A O 1
ATOM 973 N N . PHE A 1 117 ? -15.207 -1.046 30.776 1.00 97.19 117 PHE A N 1
ATOM 974 C CA . PHE A 1 117 ? -16.295 -1.998 30.582 1.00 97.19 117 PHE A CA 1
ATOM 975 C C . PHE A 1 117 ? -15.776 -3.424 30.352 1.00 97.19 117 PHE A C 1
ATOM 977 O O . PHE A 1 117 ? -16.337 -4.380 30.883 1.00 97.19 117 PHE A O 1
ATOM 984 N N . MET A 1 118 ? -14.678 -3.579 29.608 1.00 97.25 118 MET A N 1
ATOM 985 C CA . MET A 1 118 ? -14.076 -4.893 29.356 1.00 97.25 118 MET A CA 1
ATOM 986 C C . MET A 1 118 ? -13.504 -5.522 30.632 1.00 97.25 118 MET A C 1
ATOM 988 O O . MET A 1 118 ? -13.675 -6.720 30.843 1.00 97.25 118 MET A O 1
ATOM 992 N N . GLU A 1 119 ? -12.898 -4.727 31.519 1.00 96.12 119 GLU A N 1
ATOM 993 C CA . GLU A 1 119 ? -12.433 -5.192 32.835 1.00 96.12 119 GLU A CA 1
ATOM 994 C C . GLU A 1 119 ? -13.596 -5.678 33.712 1.00 96.12 119 GLU A C 1
ATOM 996 O O . GLU A 1 119 ? -13.476 -6.712 34.371 1.00 96.12 119 GLU A O 1
ATOM 1001 N N . LYS A 1 120 ? -14.748 -4.991 33.678 1.00 96.25 120 LYS A N 1
ATOM 1002 C CA . LYS A 1 120 ? -15.969 -5.460 34.350 1.00 96.25 120 LYS A CA 1
ATOM 1003 C C . LYS A 1 120 ? -16.434 -6.808 33.785 1.00 96.25 120 LYS A C 1
ATOM 1005 O O . LYS A 1 120 ? -16.649 -7.740 34.552 1.00 96.25 120 LYS A O 1
ATOM 1010 N N . LEU A 1 121 ? -16.539 -6.942 32.460 1.00 95.75 121 LEU A N 1
ATOM 1011 C CA . LEU A 1 121 ? -16.956 -8.201 31.827 1.00 95.75 121 LEU A CA 1
ATOM 1012 C C . LEU A 1 121 ? -16.037 -9.377 32.194 1.00 95.75 121 LEU A C 1
ATOM 1014 O O . LEU A 1 121 ? -16.517 -10.489 32.419 1.00 95.75 121 LEU A O 1
ATOM 1018 N N . GLN A 1 122 ? -14.729 -9.134 32.303 1.00 94.25 122 GLN A N 1
ATOM 1019 C CA . GLN A 1 122 ? -13.768 -10.143 32.757 1.00 94.25 122 GLN A CA 1
ATOM 1020 C C . GLN A 1 122 ? -14.023 -10.577 34.206 1.00 94.25 122 GLN A C 1
ATOM 1022 O O . GLN A 1 122 ? -13.967 -11.772 34.502 1.00 94.25 122 GLN A O 1
ATOM 1027 N N . GLN A 1 123 ? -14.336 -9.636 35.102 1.00 95.06 123 GLN A N 1
ATOM 1028 C CA . GLN A 1 123 ? -14.704 -9.939 36.494 1.00 95.06 123 GLN A CA 1
ATOM 1029 C C . GLN A 1 123 ? -16.008 -10.743 36.573 1.00 95.06 123 GLN A C 1
ATOM 1031 O O . GLN A 1 123 ? -16.093 -11.706 37.340 1.00 95.06 123 GLN A O 1
ATOM 1036 N N . ASP A 1 124 ? -16.968 -10.417 35.708 1.00 94.56 124 ASP A N 1
ATOM 1037 C CA . ASP A 1 124 ? -18.243 -11.126 35.555 1.00 94.56 124 ASP A CA 1
ATOM 1038 C C . ASP A 1 124 ? -18.091 -12.485 34.830 1.00 94.56 124 ASP A C 1
ATOM 1040 O O . ASP A 1 124 ? -19.075 -13.194 34.610 1.00 94.56 124 ASP A O 1
ATOM 1044 N N . LYS A 1 125 ? -16.855 -12.892 34.493 1.00 93.31 125 LYS A N 1
ATOM 1045 C CA . LYS A 1 125 ? -16.497 -14.142 33.793 1.00 93.31 125 LYS A CA 1
ATOM 1046 C C . LYS A 1 125 ? -17.131 -14.287 32.404 1.00 93.31 125 LYS A C 1
ATOM 1048 O O . LYS A 1 125 ? -17.307 -15.405 31.914 1.00 93.31 125 LYS A O 1
ATOM 1053 N N . VAL A 1 126 ? -17.450 -13.172 31.755 1.00 94.31 126 VAL A N 1
ATOM 1054 C CA . VAL A 1 126 ? -17.886 -13.141 30.356 1.00 94.31 126 VAL A CA 1
ATOM 1055 C C . VAL A 1 126 ? -16.672 -13.354 29.448 1.00 94.31 126 VAL A C 1
ATOM 1057 O O . VAL A 1 126 ? -15.572 -12.884 29.738 1.00 94.31 126 VAL A O 1
ATOM 1060 N N . ASN A 1 127 ? -16.851 -14.068 28.333 1.00 92.94 127 ASN A N 1
ATOM 1061 C CA . ASN A 1 127 ? -15.775 -14.244 27.359 1.00 92.94 127 ASN A CA 1
ATOM 1062 C C . ASN A 1 127 ? -15.433 -12.902 26.682 1.00 92.94 127 ASN A C 1
ATOM 1064 O O . ASN A 1 127 ? -16.228 -12.381 25.899 1.00 92.94 127 ASN A O 1
ATOM 1068 N N . THR A 1 128 ? -14.234 -12.374 26.945 1.00 94.81 128 THR A N 1
ATOM 1069 C CA . THR A 1 128 ? -13.710 -11.143 26.328 1.00 94.81 128 THR A CA 1
ATOM 1070 C C . THR A 1 128 ? -12.633 -11.401 25.271 1.00 94.81 128 THR A C 1
ATOM 1072 O O . THR A 1 128 ? -11.809 -10.526 25.014 1.00 94.81 128 THR A O 1
ATOM 1075 N N . GLU A 1 129 ? -12.606 -12.583 24.652 1.00 95.81 129 GLU A N 1
ATOM 1076 C CA . GLU A 1 129 ? -11.688 -12.920 23.550 1.00 95.81 129 GLU A CA 1
ATOM 1077 C C . GLU A 1 129 ? -11.629 -11.840 22.445 1.00 95.81 129 GLU A C 1
ATOM 1079 O O . GLU A 1 129 ? -10.518 -11.429 22.112 1.00 95.81 129 GLU A O 1
ATOM 1084 N N . PRO A 1 130 ? -12.750 -11.247 21.967 1.00 96.56 130 PRO A N 1
ATOM 1085 C CA . PRO A 1 130 ? -12.690 -10.157 20.986 1.00 96.56 130 PRO A CA 1
ATOM 1086 C C . PRO A 1 130 ? -11.861 -8.943 21.430 1.00 96.56 130 PRO A C 1
ATOM 1088 O O . PRO A 1 130 ? -11.267 -8.264 20.593 1.00 96.56 130 PRO A O 1
ATOM 1091 N N . TYR A 1 131 ? -11.821 -8.658 22.736 1.00 97.81 131 TYR A N 1
ATOM 1092 C CA . TYR A 1 131 ? -11.009 -7.576 23.289 1.00 97.81 131 TYR A CA 1
ATOM 1093 C C . TYR A 1 131 ? -9.528 -7.947 23.326 1.00 97.81 131 TYR A C 1
ATOM 1095 O O . TYR A 1 131 ? -8.695 -7.123 22.957 1.00 97.81 131 TYR A O 1
ATOM 1103 N N . GLN A 1 132 ? -9.192 -9.193 23.670 1.00 97.69 132 GLN A N 1
ATOM 1104 C CA . GLN A 1 132 ? -7.804 -9.656 23.615 1.00 97.69 132 GLN A CA 1
ATOM 1105 C C . GLN A 1 132 ? -7.272 -9.697 22.177 1.00 97.69 132 GLN A C 1
ATOM 1107 O O . GLN A 1 132 ? -6.149 -9.260 21.930 1.00 97.69 132 GLN A O 1
ATOM 1112 N N . ASP A 1 133 ? -8.086 -10.149 21.220 1.00 98.12 133 ASP A N 1
ATOM 1113 C CA . ASP A 1 133 ? -7.748 -10.108 19.796 1.00 98.12 133 ASP A CA 1
ATOM 1114 C C . ASP A 1 133 ? -7.469 -8.675 19.336 1.00 98.12 133 ASP A C 1
ATOM 1116 O O . ASP A 1 133 ? -6.487 -8.420 18.635 1.00 98.12 133 ASP A O 1
ATOM 1120 N N . PHE A 1 134 ? -8.313 -7.723 19.750 1.00 98.50 134 PHE A N 1
ATOM 1121 C CA . PHE A 1 134 ? -8.114 -6.307 19.458 1.00 98.50 134 PHE A CA 1
ATOM 1122 C C . PHE A 1 134 ? -6.800 -5.772 20.042 1.00 98.50 134 PHE A C 1
ATOM 1124 O O . PHE A 1 134 ? -6.068 -5.095 19.320 1.00 98.50 134 PHE A O 1
ATOM 1131 N N . LEU A 1 135 ? -6.472 -6.094 21.298 1.00 98.38 135 LEU A N 1
ATOM 1132 C CA . LEU A 1 135 ? -5.200 -5.701 21.916 1.00 98.38 135 LEU A CA 1
ATOM 1133 C C . LEU A 1 135 ? -4.002 -6.260 21.136 1.00 98.38 135 LEU A C 1
ATOM 1135 O O . LEU A 1 135 ? -3.106 -5.505 20.768 1.00 98.38 135 LEU A O 1
ATOM 1139 N N . ASN A 1 136 ? -4.037 -7.548 20.788 1.00 98.31 136 ASN A N 1
ATOM 1140 C CA . ASN A 1 136 ? -2.979 -8.196 20.011 1.00 98.31 136 ASN A CA 1
ATOM 1141 C C . ASN A 1 136 ? -2.811 -7.556 18.621 1.00 98.31 136 ASN A C 1
ATOM 1143 O O . ASN A 1 136 ? -1.689 -7.357 18.153 1.00 98.31 136 ASN A O 1
ATOM 1147 N N . ALA A 1 137 ? -3.916 -7.220 17.950 1.00 98.25 137 ALA A N 1
ATOM 1148 C CA . ALA A 1 137 ? -3.879 -6.558 16.649 1.00 98.25 137 ALA A CA 1
ATOM 1149 C C . ALA A 1 137 ? -3.389 -5.109 16.745 1.00 98.25 137 ALA A C 1
ATOM 1151 O O . ALA A 1 137 ? -2.608 -4.684 15.898 1.00 98.25 137 ALA A O 1
ATOM 1152 N N . LYS A 1 138 ? -3.793 -4.365 17.783 1.00 98.12 138 LYS A N 1
ATOM 1153 C CA . LYS A 1 138 ? -3.265 -3.025 18.066 1.00 98.12 138 LYS A CA 1
ATOM 1154 C C . LYS A 1 138 ? -1.746 -3.080 18.241 1.00 98.12 138 LYS A C 1
ATOM 1156 O O . LYS A 1 138 ? -1.036 -2.307 17.603 1.00 98.12 138 LYS A O 1
ATOM 1161 N N . ASP A 1 139 ? -1.257 -4.001 19.066 1.00 97.88 139 ASP A N 1
ATOM 1162 C CA . ASP A 1 139 ? 0.177 -4.142 19.305 1.00 97.88 139 ASP A CA 1
ATOM 1163 C C . ASP A 1 139 ? 0.896 -4.577 18.021 1.00 97.88 139 ASP A C 1
ATOM 1165 O O . ASP A 1 139 ? 1.966 -4.057 17.717 1.00 97.88 139 ASP A O 1
ATOM 1169 N N . SER A 1 140 ? 0.293 -5.449 17.207 1.00 97.94 140 SER A N 1
ATOM 1170 C CA . SER A 1 140 ? 0.853 -5.842 15.904 1.00 97.94 140 SER A CA 1
ATOM 1171 C C . SER A 1 140 ? 1.034 -4.641 14.972 1.00 97.94 140 SER A C 1
ATOM 1173 O O . SER A 1 140 ? 2.110 -4.492 14.406 1.00 97.94 140 SER A O 1
ATOM 1175 N N . VAL A 1 141 ? 0.047 -3.738 14.888 1.00 97.56 141 VAL A N 1
ATOM 1176 C CA . VAL A 1 141 ? 0.159 -2.494 14.099 1.00 97.56 141 VAL A CA 1
ATOM 1177 C C . VAL A 1 141 ? 1.299 -1.607 14.611 1.00 97.56 141 VAL A C 1
ATOM 1179 O O . VAL A 1 141 ? 2.067 -1.076 13.810 1.00 97.56 141 VAL A O 1
ATOM 1182 N N . GLU A 1 142 ? 1.445 -1.447 15.930 1.00 96.62 142 GLU A N 1
ATOM 1183 C CA . GLU A 1 142 ? 2.523 -0.639 16.525 1.00 96.62 142 GLU A CA 1
ATOM 1184 C C . GLU A 1 142 ? 3.914 -1.211 16.208 1.00 96.62 142 GLU A C 1
ATOM 1186 O O . GLU A 1 142 ? 4.809 -0.473 15.783 1.00 96.62 142 GLU A O 1
ATOM 1191 N N . HIS A 1 143 ? 4.091 -2.528 16.347 1.00 96.81 143 HIS A N 1
ATOM 1192 C CA . HIS A 1 143 ? 5.346 -3.205 16.013 1.00 96.81 143 HIS A CA 1
ATOM 1193 C C . HIS A 1 143 ? 5.613 -3.196 14.503 1.00 96.81 143 HIS A C 1
ATOM 1195 O O . HIS A 1 143 ? 6.738 -2.922 14.076 1.00 96.81 143 HIS A O 1
ATOM 1201 N N . GLY A 1 144 ? 4.586 -3.455 13.691 1.00 96.25 144 GLY A N 1
ATOM 1202 C CA . GLY A 1 144 ? 4.660 -3.459 12.234 1.00 96.25 144 GLY A CA 1
ATOM 1203 C C . GLY A 1 144 ? 5.047 -2.092 11.676 1.00 96.25 144 GLY A C 1
ATOM 1204 O O . GLY A 1 144 ? 5.900 -2.005 10.786 1.00 96.25 144 GLY A O 1
ATOM 1205 N N . TRP A 1 145 ? 4.502 -1.020 12.255 1.00 95.94 145 TRP A N 1
ATOM 1206 C CA . TRP A 1 145 ? 4.885 0.354 11.944 1.00 95.94 145 TRP A CA 1
ATOM 1207 C C . TRP A 1 145 ? 6.331 0.659 12.344 1.00 95.94 145 TRP A C 1
ATOM 1209 O O . TRP A 1 145 ? 7.097 1.159 11.519 1.00 95.94 145 TRP A O 1
ATOM 1219 N N . ALA A 1 146 ? 6.745 0.304 13.564 1.00 95.62 146 ALA A N 1
ATOM 1220 C CA . ALA A 1 146 ? 8.120 0.517 14.016 1.00 95.62 146 ALA A CA 1
ATOM 1221 C C . ALA A 1 146 ? 9.144 -0.210 13.121 1.00 95.62 146 ALA A C 1
ATOM 1223 O O . ALA A 1 146 ? 10.161 0.376 12.737 1.00 95.62 146 ALA A O 1
ATOM 1224 N N . ALA A 1 147 ? 8.851 -1.455 12.731 1.00 95.62 147 ALA A N 1
ATOM 1225 C CA . ALA A 1 147 ? 9.675 -2.232 11.808 1.00 95.62 147 ALA A CA 1
ATOM 1226 C C . ALA A 1 147 ? 9.731 -1.591 10.412 1.00 95.62 147 ALA A C 1
ATOM 1228 O O . ALA A 1 147 ? 10.815 -1.433 9.849 1.00 95.62 147 ALA A O 1
ATOM 1229 N N . PHE A 1 148 ? 8.588 -1.146 9.878 1.00 95.56 148 PHE A N 1
ATOM 1230 C CA . PHE A 1 148 ? 8.527 -0.444 8.595 1.00 95.56 148 PHE A CA 1
ATOM 1231 C C . PHE A 1 148 ? 9.358 0.848 8.602 1.00 95.56 148 PHE A C 1
ATOM 1233 O O . PHE A 1 148 ? 10.105 1.110 7.656 1.00 95.56 148 PHE A O 1
ATOM 1240 N N . GLN A 1 149 ? 9.284 1.641 9.676 1.00 94.69 149 GLN A N 1
ATOM 1241 C CA . GLN A 1 149 ? 10.081 2.861 9.820 1.00 94.69 149 GLN A CA 1
ATOM 1242 C C . GLN A 1 149 ? 11.581 2.568 9.903 1.00 94.69 149 GLN A C 1
ATOM 1244 O O . GLN A 1 149 ? 12.376 3.267 9.268 1.00 94.69 149 GLN A O 1
ATOM 1249 N N . ALA A 1 150 ? 11.975 1.556 10.679 1.00 94.88 150 ALA A N 1
ATOM 1250 C CA . ALA A 1 150 ? 13.372 1.152 10.805 1.00 94.88 150 ALA A CA 1
ATOM 1251 C C . ALA A 1 150 ? 13.941 0.717 9.447 1.00 94.88 150 ALA A C 1
ATOM 1253 O O . ALA A 1 150 ? 14.957 1.259 9.009 1.00 94.88 150 ALA A O 1
ATOM 1254 N N . LEU A 1 151 ? 13.220 -0.158 8.742 1.00 95.38 151 LEU A N 1
ATOM 1255 C CA . LEU A 1 151 ? 13.603 -0.656 7.424 1.00 95.38 151 LEU A CA 1
ATOM 1256 C C . LEU A 1 151 ? 13.655 0.462 6.374 1.00 95.38 151 LEU A C 1
ATOM 1258 O O . LEU A 1 151 ? 14.593 0.534 5.583 1.00 95.38 151 LEU A O 1
ATOM 1262 N N . THR A 1 152 ? 12.690 1.386 6.395 1.00 95.12 152 THR A N 1
ATOM 1263 C CA . THR A 1 152 ? 12.690 2.560 5.507 1.00 95.12 152 THR A CA 1
ATOM 1264 C C . THR A 1 152 ? 13.952 3.399 5.707 1.00 95.12 152 THR A C 1
ATOM 1266 O O . THR A 1 152 ? 14.618 3.745 4.730 1.00 95.12 152 THR A O 1
ATOM 1269 N N . LYS A 1 153 ? 14.316 3.698 6.961 1.00 94.56 153 LYS A N 1
ATOM 1270 C CA . LYS A 1 153 ?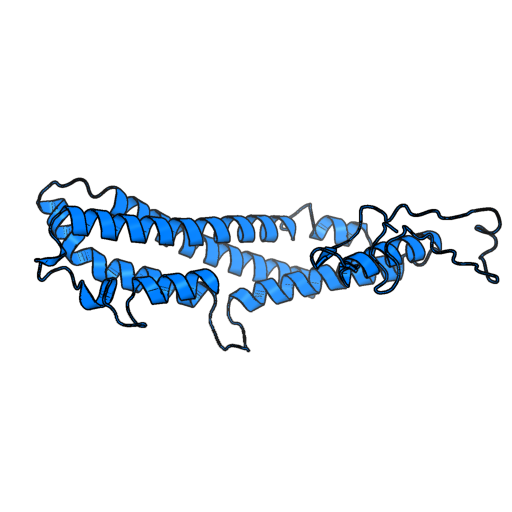 15.519 4.483 7.291 1.00 94.56 153 LYS A CA 1
ATOM 1271 C C . LYS A 1 153 ? 16.798 3.746 6.900 1.00 94.56 153 LYS A C 1
ATOM 1273 O O . LYS A 1 153 ? 17.702 4.356 6.332 1.00 94.56 153 LYS A O 1
ATOM 1278 N N . GLU A 1 154 ? 16.870 2.444 7.161 1.00 94.56 154 GLU A N 1
ATOM 1279 C CA . GLU A 1 154 ? 18.002 1.604 6.763 1.00 94.56 154 GLU A CA 1
ATOM 1280 C C . GLU A 1 154 ? 18.204 1.618 5.242 1.00 94.56 154 GLU A C 1
ATOM 1282 O O . GLU A 1 154 ? 19.301 1.918 4.763 1.00 94.56 154 GLU A O 1
ATOM 1287 N N . LEU A 1 155 ? 17.135 1.392 4.474 1.00 94.75 155 LEU A N 1
ATOM 1288 C CA . LEU A 1 155 ? 17.186 1.387 3.013 1.00 94.75 155 LEU A CA 1
ATOM 1289 C C . LEU A 1 155 ? 17.490 2.771 2.431 1.00 94.75 155 LEU A C 1
ATOM 1291 O O . LEU A 1 155 ? 18.263 2.866 1.480 1.00 94.75 155 LEU A O 1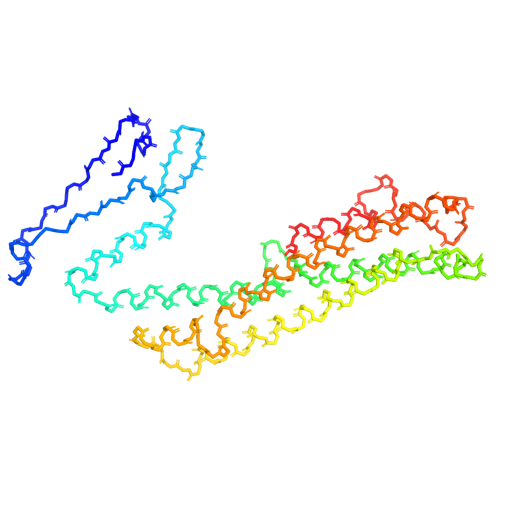
ATOM 1295 N N . GLN A 1 156 ? 16.947 3.851 3.000 1.00 94.69 156 GLN A N 1
ATOM 1296 C CA . GLN A 1 156 ? 17.286 5.223 2.598 1.00 94.69 156 GLN A CA 1
ATOM 1297 C C . GLN A 1 156 ? 18.770 5.538 2.839 1.00 94.69 156 GLN A C 1
ATOM 1299 O O . GLN A 1 156 ? 19.430 6.102 1.961 1.00 94.69 156 GLN A O 1
ATOM 1304 N N . ASN A 1 157 ? 19.316 5.130 3.988 1.00 93.94 157 ASN A N 1
ATOM 1305 C CA . ASN A 1 157 ? 20.733 5.309 4.315 1.00 93.94 157 ASN A CA 1
ATOM 1306 C C . ASN A 1 157 ? 21.637 4.488 3.389 1.00 93.94 157 ASN A C 1
ATOM 1308 O O . ASN A 1 157 ? 22.626 5.012 2.868 1.00 93.94 157 ASN A O 1
ATOM 1312 N N . SER A 1 158 ? 21.279 3.223 3.151 1.00 92.62 158 SER A N 1
ATOM 1313 C CA . SER A 1 158 ? 21.980 2.339 2.217 1.00 92.62 158 SER A CA 1
ATOM 1314 C C . SER A 1 158 ? 21.951 2.905 0.796 1.00 92.62 158 SER A C 1
ATOM 1316 O O . SER A 1 158 ? 22.990 2.965 0.135 1.00 92.62 158 SER A O 1
ATOM 1318 N N . TRP A 1 159 ? 20.799 3.418 0.352 1.00 94.19 159 TRP A N 1
ATOM 1319 C CA . TRP A 1 159 ? 20.650 4.058 -0.953 1.00 94.19 159 TRP A CA 1
ATOM 1320 C C . TRP A 1 159 ? 21.515 5.317 -1.096 1.00 94.19 159 TRP A C 1
ATOM 1322 O O . TRP A 1 159 ? 22.146 5.517 -2.131 1.00 94.19 159 TRP A O 1
ATOM 1332 N N . GLY A 1 160 ? 21.572 6.158 -0.059 1.00 92.25 160 GLY A N 1
ATOM 1333 C CA . GLY A 1 160 ? 22.356 7.398 -0.061 1.00 92.25 160 GLY A CA 1
ATOM 1334 C C . GLY A 1 160 ? 23.871 7.191 0.054 1.00 92.25 160 GLY A C 1
ATOM 1335 O O . GLY A 1 160 ? 24.638 8.018 -0.439 1.00 92.25 160 GLY A O 1
ATOM 1336 N N . SER A 1 161 ? 24.299 6.094 0.686 1.00 91.75 161 SER A N 1
ATOM 1337 C CA . SER A 1 161 ? 25.714 5.806 0.973 1.00 91.75 161 SER A CA 1
ATOM 1338 C C . SER A 1 161 ? 26.409 4.989 -0.124 1.00 91.75 161 SER A C 1
ATOM 1340 O O . SER A 1 161 ? 27.637 4.989 -0.206 1.00 91.75 161 SER A O 1
ATOM 1342 N N . ASN A 1 162 ? 25.643 4.298 -0.973 1.00 89.56 162 ASN A N 1
ATOM 1343 C CA . ASN A 1 162 ? 26.160 3.416 -2.018 1.00 89.56 162 ASN A CA 1
ATOM 1344 C C . ASN A 1 162 ? 25.897 3.969 -3.428 1.00 89.56 162 ASN A C 1
ATOM 1346 O O . ASN A 1 162 ? 25.048 4.831 -3.643 1.00 89.56 162 ASN A O 1
ATOM 1350 N N . LYS A 1 163 ? 26.634 3.458 -4.422 1.00 89.69 163 LYS A N 1
ATOM 1351 C CA . LYS A 1 163 ? 26.433 3.794 -5.840 1.00 89.69 163 LYS A CA 1
ATOM 1352 C C . LYS A 1 163 ? 25.828 2.603 -6.576 1.00 89.69 163 LYS A C 1
ATOM 1354 O O . LYS A 1 163 ? 26.459 1.555 -6.652 1.00 89.69 163 LYS A O 1
ATOM 1359 N N . PHE A 1 164 ? 24.659 2.797 -7.179 1.00 92.44 164 PHE A N 1
ATOM 1360 C CA . PHE A 1 164 ? 23.930 1.763 -7.925 1.00 92.44 164 PHE A CA 1
ATOM 1361 C C . PHE A 1 164 ? 23.928 2.077 -9.422 1.00 92.44 164 PHE A C 1
ATOM 1363 O O . PHE A 1 164 ? 22.909 2.474 -9.980 1.00 92.44 164 PHE A O 1
ATOM 1370 N N . ASN A 1 165 ? 25.096 1.992 -10.063 1.00 93.31 165 ASN A N 1
ATOM 1371 C CA . ASN A 1 165 ? 25.308 2.488 -11.431 1.00 93.31 165 ASN A CA 1
ATOM 1372 C C . ASN A 1 165 ? 25.099 1.430 -12.524 1.00 93.31 165 ASN A C 1
ATOM 1374 O O . ASN A 1 165 ? 25.278 1.728 -13.703 1.00 93.31 165 ASN A O 1
ATOM 1378 N N . ASP A 1 166 ? 24.743 0.205 -12.154 1.00 94.88 166 ASP A N 1
ATOM 1379 C CA . ASP A 1 166 ? 24.563 -0.900 -13.088 1.00 94.88 166 ASP A CA 1
ATOM 1380 C C . ASP A 1 166 ? 23.362 -1.772 -12.706 1.00 94.88 166 ASP A C 1
ATOM 1382 O O . ASP A 1 166 ? 22.795 -1.673 -11.618 1.00 94.88 166 ASP A O 1
ATOM 1386 N N . ALA A 1 167 ? 22.949 -2.638 -13.631 1.00 92.25 167 ALA A N 1
ATOM 1387 C CA . ALA A 1 167 ? 21.769 -3.472 -13.435 1.00 92.25 167 ALA A CA 1
ATOM 1388 C C . ALA A 1 167 ? 21.951 -4.503 -12.309 1.00 92.25 167 ALA A C 1
ATOM 1390 O O . ALA A 1 167 ? 20.971 -4.880 -11.673 1.00 92.25 167 ALA A O 1
ATOM 1391 N N . ALA A 1 168 ? 23.179 -4.969 -12.061 1.00 92.75 168 ALA A N 1
ATOM 1392 C CA . ALA A 1 168 ? 23.447 -6.003 -11.066 1.00 92.75 168 ALA A CA 1
ATOM 1393 C C . ALA A 1 168 ? 23.319 -5.457 -9.637 1.00 92.75 168 ALA A C 1
ATOM 1395 O O . ALA A 1 168 ? 22.680 -6.092 -8.798 1.00 92.75 168 ALA A O 1
ATOM 1396 N N . SER A 1 169 ? 23.872 -4.269 -9.390 1.00 93.31 169 SER A N 1
ATOM 1397 C CA . SER A 1 169 ? 23.757 -3.534 -8.127 1.00 93.31 169 SER A CA 1
ATOM 1398 C C . SER A 1 169 ? 22.322 -3.080 -7.855 1.00 93.31 169 SER A C 1
ATOM 1400 O O . SER A 1 169 ? 21.839 -3.204 -6.731 1.00 93.31 169 SER A O 1
ATOM 1402 N N . LEU A 1 170 ? 21.591 -2.619 -8.876 1.00 93.94 170 LEU A N 1
ATOM 1403 C CA . LEU A 1 170 ? 20.165 -2.310 -8.727 1.00 93.94 170 LEU A CA 1
ATOM 1404 C C . LEU A 1 170 ? 19.350 -3.564 -8.393 1.00 93.94 170 LEU A C 1
ATOM 1406 O O . LEU A 1 170 ? 18.528 -3.531 -7.481 1.00 93.94 170 LEU A O 1
ATOM 1410 N N . LEU A 1 171 ? 19.608 -4.681 -9.081 1.00 92.44 171 LEU A N 1
ATOM 1411 C CA . LEU A 1 171 ? 18.916 -5.943 -8.823 1.00 92.44 171 LEU A CA 1
ATOM 1412 C C . LEU A 1 171 ? 19.181 -6.462 -7.402 1.00 92.44 171 LEU A C 1
ATOM 1414 O O . LEU A 1 171 ? 18.251 -6.940 -6.749 1.00 92.44 171 LEU A O 1
ATOM 1418 N N . SER A 1 172 ? 20.419 -6.357 -6.902 1.00 91.19 172 SER A N 1
ATOM 1419 C CA . SER A 1 172 ? 20.734 -6.773 -5.529 1.00 91.19 172 SER A CA 1
ATOM 1420 C C . SER A 1 172 ? 19.992 -5.928 -4.496 1.00 91.19 172 SER A C 1
ATOM 1422 O O . SER A 1 172 ? 19.426 -6.493 -3.563 1.00 91.19 172 SER A O 1
ATOM 1424 N N . PHE A 1 173 ? 19.911 -4.609 -4.707 1.00 92.25 173 PHE A N 1
ATOM 1425 C CA . PHE A 1 173 ? 19.143 -3.707 -3.843 1.00 92.25 173 PHE A CA 1
ATOM 1426 C C . PHE A 1 173 ? 17.639 -4.021 -3.846 1.00 92.25 173 PHE A C 1
ATOM 1428 O O . PHE A 1 173 ? 16.950 -3.797 -2.852 1.00 92.25 173 PHE A O 1
ATOM 1435 N N . THR A 1 174 ? 17.106 -4.543 -4.954 1.00 90.44 174 THR A N 1
ATOM 1436 C CA . THR A 1 174 ? 15.675 -4.849 -5.059 1.00 90.44 174 THR A CA 1
ATOM 1437 C C . THR A 1 174 ? 15.262 -6.216 -4.510 1.00 90.44 174 THR A C 1
ATOM 1439 O O . THR A 1 174 ? 14.133 -6.312 -4.040 1.00 90.44 174 THR A O 1
ATOM 1442 N N . ASP A 1 175 ? 16.112 -7.253 -4.567 1.00 86.31 175 ASP A N 1
ATOM 1443 C CA . ASP A 1 175 ? 15.646 -8.651 -4.392 1.00 86.31 175 ASP A CA 1
ATOM 1444 C C . ASP A 1 175 ? 16.606 -9.610 -3.651 1.00 86.31 175 ASP A C 1
ATOM 1446 O O . ASP A 1 175 ? 16.326 -10.805 -3.615 1.00 86.31 175 ASP A O 1
ATOM 1450 N N . LYS A 1 176 ? 17.749 -9.165 -3.101 1.00 78.00 176 LYS A N 1
ATOM 1451 C CA . LYS A 1 176 ? 18.733 -10.102 -2.504 1.00 78.00 176 LYS A CA 1
ATOM 1452 C C . LYS A 1 176 ? 18.945 -9.983 -0.994 1.00 78.00 176 LYS A C 1
ATOM 1454 O O . LYS A 1 176 ? 18.763 -10.982 -0.309 1.00 78.00 176 LYS A O 1
ATOM 1459 N N . ASP A 1 177 ? 19.359 -8.820 -0.499 1.00 68.19 177 ASP A N 1
ATOM 1460 C CA . ASP A 1 177 ? 19.691 -8.624 0.926 1.00 68.19 177 ASP A CA 1
ATOM 1461 C C . ASP A 1 177 ? 18.518 -7.956 1.674 1.00 68.19 177 ASP A C 1
ATOM 1463 O O . ASP A 1 177 ? 17.370 -8.133 1.262 1.00 68.19 177 ASP A O 1
ATOM 1467 N N . THR A 1 178 ? 18.772 -7.160 2.726 1.00 70.12 178 THR A N 1
ATOM 1468 C CA . THR A 1 178 ? 17.802 -6.154 3.198 1.00 70.12 178 THR A CA 1
ATOM 1469 C C . THR A 1 178 ? 17.462 -5.263 2.009 1.00 70.12 178 THR A C 1
ATOM 1471 O O . THR A 1 178 ? 18.285 -4.465 1.548 1.00 70.12 178 THR A O 1
ATOM 1474 N N . CYS A 1 179 ? 16.286 -5.475 1.430 1.00 84.38 179 CYS A N 1
ATOM 1475 C CA . CYS A 1 179 ? 16.000 -5.032 0.074 1.00 84.38 179 CYS A CA 1
ATOM 1476 C C . CYS A 1 179 ? 14.630 -4.382 -0.037 1.00 84.38 179 CYS A C 1
ATOM 1478 O O . CYS A 1 179 ? 13.768 -4.480 0.838 1.00 84.38 179 CYS A O 1
ATOM 1480 N N . LEU A 1 180 ? 14.410 -3.725 -1.174 1.00 90.75 180 LEU A N 1
ATOM 1481 C CA . LEU A 1 180 ? 13.148 -3.045 -1.446 1.00 90.75 180 LEU A CA 1
ATOM 1482 C C . LEU A 1 180 ? 11.938 -3.996 -1.387 1.00 90.75 180 LEU A C 1
ATOM 1484 O O . LEU A 1 180 ? 10.844 -3.568 -1.028 1.00 90.75 180 LEU A O 1
ATOM 1488 N N . LYS A 1 181 ? 12.114 -5.282 -1.705 1.00 92.06 181 LYS A N 1
ATOM 1489 C CA . LYS A 1 181 ? 11.051 -6.291 -1.609 1.00 92.06 181 LYS A CA 1
ATOM 1490 C C . LYS A 1 181 ? 10.588 -6.542 -0.176 1.00 92.06 181 LYS A C 1
ATOM 1492 O O . LYS A 1 181 ? 9.385 -6.650 0.040 1.00 92.06 181 LYS A O 1
ATOM 1497 N N . GLU A 1 182 ? 11.500 -6.563 0.791 1.00 92.81 182 GLU A N 1
ATOM 1498 C CA . GLU A 1 182 ? 11.141 -6.690 2.207 1.00 92.81 182 GLU A CA 1
ATOM 1499 C C . GLU A 1 182 ? 10.293 -5.497 2.662 1.00 92.81 182 GLU A C 1
ATOM 1501 O O . GLU A 1 182 ? 9.265 -5.673 3.312 1.00 92.81 182 GLU A O 1
ATOM 1506 N N . LEU A 1 183 ? 10.646 -4.285 2.217 1.00 93.75 183 LEU A N 1
ATOM 1507 C CA . LEU A 1 183 ? 9.854 -3.083 2.483 1.00 93.75 183 LEU A CA 1
ATOM 1508 C C . LEU A 1 183 ? 8.446 -3.178 1.879 1.00 93.75 183 LEU A C 1
ATOM 1510 O O . LEU A 1 183 ? 7.467 -2.782 2.515 1.00 93.75 183 LEU A O 1
ATOM 1514 N N . VAL A 1 184 ? 8.329 -3.726 0.665 1.00 92.62 184 VAL A N 1
ATOM 1515 C CA . VAL A 1 184 ? 7.037 -3.962 0.000 1.00 92.62 184 VAL A CA 1
ATOM 1516 C C . VAL A 1 184 ? 6.195 -4.980 0.768 1.00 92.62 184 VAL A C 1
ATOM 1518 O O . VAL A 1 184 ? 4.994 -4.764 0.952 1.00 92.62 184 VAL A O 1
ATOM 1521 N N . ASP A 1 185 ? 6.792 -6.080 1.217 1.00 93.56 185 ASP A N 1
ATOM 1522 C CA . ASP A 1 185 ? 6.080 -7.109 1.972 1.00 93.56 185 ASP A CA 1
ATOM 1523 C C . ASP A 1 185 ? 5.650 -6.587 3.349 1.00 93.56 185 ASP A C 1
ATOM 1525 O O . ASP A 1 185 ? 4.493 -6.780 3.738 1.00 93.56 185 ASP A O 1
ATOM 1529 N N . GLN A 1 186 ? 6.510 -5.821 4.026 1.00 94.38 186 GLN A N 1
ATOM 1530 C CA . GLN A 1 186 ? 6.178 -5.157 5.285 1.00 94.38 186 GLN A CA 1
ATOM 1531 C C . GLN A 1 186 ? 5.040 -4.145 5.114 1.00 94.38 186 GLN A C 1
ATOM 1533 O O . GLN A 1 186 ? 4.086 -4.159 5.890 1.00 94.38 186 GLN A O 1
ATOM 1538 N N . SER A 1 187 ? 5.076 -3.322 4.061 1.00 94.44 187 SER A N 1
ATOM 1539 C CA . SER A 1 187 ? 3.988 -2.392 3.728 1.00 94.44 187 SER A CA 1
ATOM 1540 C C . SER A 1 187 ? 2.655 -3.125 3.533 1.00 94.44 187 SER A C 1
ATOM 1542 O O . SER A 1 187 ? 1.637 -2.747 4.111 1.00 94.44 187 SER A O 1
ATOM 1544 N N . ARG A 1 188 ? 2.650 -4.227 2.772 1.00 95.50 188 ARG A N 1
ATOM 1545 C CA . ARG A 1 188 ? 1.439 -5.030 2.523 1.00 95.50 188 ARG A CA 1
ATOM 1546 C C . ARG A 1 188 ? 0.897 -5.701 3.777 1.00 95.50 188 ARG A C 1
ATOM 1548 O O . ARG A 1 188 ? -0.318 -5.863 3.887 1.00 95.50 188 ARG A O 1
ATOM 1555 N N . ASN A 1 189 ? 1.769 -6.153 4.672 1.00 95.88 189 ASN A N 1
ATOM 1556 C CA . ASN A 1 189 ? 1.351 -6.737 5.942 1.00 95.88 189 ASN A CA 1
ATOM 1557 C C . ASN A 1 189 ? 0.736 -5.671 6.844 1.00 95.88 189 ASN A C 1
ATOM 1559 O O . ASN A 1 189 ? -0.363 -5.885 7.349 1.00 95.88 189 ASN A O 1
ATOM 1563 N N . LEU A 1 190 ? 1.352 -4.493 6.916 1.00 95.50 190 LEU A N 1
ATOM 1564 C CA . LEU A 1 190 ? 0.856 -3.379 7.715 1.00 95.50 190 LEU A CA 1
ATOM 1565 C C . LEU A 1 190 ? -0.538 -2.910 7.271 1.00 95.50 190 LEU A C 1
ATOM 1567 O O . LEU A 1 190 ? -1.406 -2.702 8.112 1.00 95.50 190 LEU A O 1
ATOM 1571 N N . VAL A 1 191 ? -0.813 -2.864 5.960 1.00 95.31 191 VAL A N 1
ATOM 1572 C CA . VAL A 1 191 ? -2.171 -2.594 5.438 1.00 95.31 191 VAL A CA 1
ATOM 1573 C C . VAL A 1 191 ? -3.195 -3.605 5.978 1.00 95.31 191 VAL A C 1
ATOM 1575 O O . VAL A 1 191 ? -4.292 -3.229 6.390 1.00 95.31 191 VAL A O 1
ATOM 1578 N N . LYS A 1 192 ? -2.844 -4.898 6.021 1.00 97.12 192 LYS A N 1
ATOM 1579 C CA . LYS A 1 192 ? -3.739 -5.940 6.557 1.00 97.12 192 LYS A CA 1
ATOM 1580 C C . LYS A 1 192 ? -3.926 -5.809 8.066 1.00 97.12 192 LYS A C 1
ATOM 1582 O O . LYS A 1 192 ? -5.029 -6.043 8.553 1.00 97.12 192 LYS A O 1
ATOM 1587 N N . GLU A 1 193 ? -2.866 -5.475 8.795 1.00 97.06 193 GLU A N 1
ATOM 1588 C CA . GLU A 1 193 ? -2.899 -5.277 10.247 1.00 97.06 193 GLU A CA 1
ATOM 1589 C C . GLU A 1 193 ? -3.782 -4.082 10.620 1.00 97.06 193 GLU A C 1
ATOM 1591 O O . GLU A 1 193 ? -4.622 -4.202 11.512 1.00 97.06 193 GLU A O 1
ATOM 1596 N N . VAL A 1 194 ? -3.672 -2.973 9.882 1.00 96.81 194 VAL A N 1
ATOM 1597 C CA . VAL A 1 194 ? -4.516 -1.777 10.029 1.00 96.81 194 VAL A CA 1
ATOM 1598 C C . VAL A 1 194 ? -5.999 -2.122 9.852 1.00 96.81 194 VAL A C 1
ATOM 1600 O O . VAL A 1 194 ? -6.830 -1.803 10.712 1.00 96.81 194 VAL A O 1
ATOM 1603 N N . ASP A 1 195 ? -6.340 -2.843 8.782 1.00 97.69 195 ASP A N 1
ATOM 1604 C CA . ASP A 1 195 ? -7.716 -3.284 8.528 1.00 97.69 195 ASP A CA 1
ATOM 1605 C C . ASP A 1 195 ? -8.226 -4.269 9.592 1.00 97.69 195 ASP A C 1
ATOM 1607 O O . ASP A 1 195 ? -9.379 -4.180 10.037 1.00 97.69 195 ASP A O 1
ATOM 1611 N N . LEU A 1 196 ? -7.377 -5.206 10.023 1.00 98.19 196 LEU A N 1
ATOM 1612 C CA . LEU A 1 196 ? -7.714 -6.191 11.047 1.00 98.19 196 LEU A CA 1
ATOM 1613 C C . LEU A 1 196 ? -7.969 -5.525 12.404 1.00 98.19 196 LEU A C 1
ATOM 1615 O O . LEU A 1 196 ? -8.982 -5.830 13.037 1.00 98.19 196 LEU A O 1
ATOM 1619 N N . ALA A 1 197 ? -7.108 -4.599 12.828 1.00 98.25 197 ALA A N 1
ATOM 1620 C CA . ALA A 1 197 ? -7.235 -3.892 14.099 1.00 98.25 197 ALA A CA 1
ATOM 1621 C C . ALA A 1 197 ? -8.552 -3.109 14.178 1.00 98.25 197 ALA A C 1
ATOM 1623 O O . ALA A 1 197 ? -9.281 -3.220 15.167 1.00 98.25 197 ALA A O 1
ATOM 1624 N N . TYR A 1 198 ? -8.924 -2.392 13.110 1.00 98.12 198 TYR A N 1
ATOM 1625 C CA . TYR A 1 198 ? -10.209 -1.690 13.063 1.00 98.12 198 TYR A CA 1
ATOM 1626 C C . TYR A 1 198 ? -11.400 -2.655 13.105 1.00 98.12 198 TYR A C 1
ATOM 1628 O O . TYR A 1 198 ? -12.359 -2.442 13.852 1.00 98.12 198 TYR A O 1
ATOM 1636 N N . LYS A 1 199 ? -11.342 -3.758 12.349 1.00 98.19 199 LYS A N 1
ATOM 1637 C CA . LYS A 1 199 ? -12.398 -4.780 12.364 1.00 98.19 199 LYS A CA 1
ATOM 1638 C C . LYS A 1 199 ? -12.573 -5.391 13.758 1.00 98.19 199 LYS A C 1
ATOM 1640 O O . LYS A 1 199 ? -13.704 -5.569 14.211 1.00 98.19 199 LYS A O 1
ATOM 1645 N N . LEU A 1 200 ? -11.483 -5.691 14.455 1.00 98.31 200 LEU A N 1
ATOM 1646 C CA . LEU A 1 200 ? -11.537 -6.215 15.820 1.00 98.31 200 LEU A CA 1
ATOM 1647 C C . LEU A 1 200 ? -12.073 -5.166 16.799 1.00 98.31 200 LEU A C 1
ATOM 1649 O O . LEU A 1 200 ? -12.937 -5.501 17.602 1.00 98.31 200 LEU A O 1
ATOM 1653 N N . ALA A 1 201 ? -11.712 -3.888 16.649 1.00 97.81 201 ALA A N 1
ATOM 1654 C CA . ALA A 1 201 ? -12.316 -2.807 17.433 1.00 97.81 201 ALA A CA 1
ATOM 1655 C C . ALA A 1 201 ? -13.846 -2.751 17.268 1.00 97.81 201 ALA A C 1
ATOM 1657 O O . ALA A 1 201 ? -14.578 -2.586 18.244 1.00 97.81 201 ALA A O 1
ATOM 1658 N N . THR A 1 202 ? -14.359 -2.947 16.045 1.00 97.00 202 THR A N 1
ATOM 1659 C CA . THR A 1 202 ? -15.814 -3.013 15.826 1.00 97.00 202 THR A CA 1
ATOM 1660 C C . THR A 1 202 ? -16.464 -4.228 16.489 1.00 97.00 202 THR A C 1
ATOM 1662 O O . THR A 1 202 ? -17.565 -4.095 17.017 1.00 97.00 202 THR A O 1
ATOM 1665 N N . ARG A 1 203 ? -15.771 -5.371 16.562 1.00 97.62 203 ARG A N 1
ATOM 1666 C CA . ARG A 1 203 ? -16.254 -6.550 17.300 1.00 97.62 203 ARG A CA 1
ATOM 1667 C C . ARG A 1 203 ? -16.272 -6.337 18.810 1.00 97.62 203 ARG A C 1
ATOM 1669 O O . ARG A 1 203 ? -17.161 -6.852 19.474 1.00 97.62 203 ARG A O 1
ATOM 1676 N N . VAL A 1 204 ? -15.329 -5.568 19.355 1.00 97.69 204 VAL A N 1
ATOM 1677 C CA . VAL A 1 204 ? -15.340 -5.184 20.777 1.00 97.69 204 VAL A CA 1
ATOM 1678 C C . VAL A 1 204 ? -16.571 -4.337 21.097 1.00 97.69 204 VAL A C 1
ATOM 1680 O O . VAL A 1 204 ? -17.232 -4.568 22.105 1.00 97.69 204 VAL A O 1
ATOM 1683 N N . ILE A 1 205 ? -16.930 -3.410 20.206 1.00 95.75 205 ILE A N 1
ATOM 1684 C CA . ILE A 1 205 ? -18.170 -2.632 20.318 1.00 95.75 205 ILE A CA 1
ATOM 1685 C C . ILE A 1 205 ? -19.397 -3.550 20.282 1.00 95.75 205 ILE A C 1
ATOM 1687 O O . ILE A 1 205 ? -20.269 -3.425 21.134 1.00 95.75 205 ILE A O 1
ATOM 1691 N N . GLU A 1 206 ? -19.467 -4.484 19.333 1.00 95.69 206 GLU A N 1
ATOM 1692 C CA . GLU A 1 206 ? -20.579 -5.444 19.234 1.00 95.69 206 GLU A CA 1
ATOM 1693 C C . GLU A 1 206 ? -20.699 -6.320 20.489 1.00 95.69 206 GLU A C 1
ATOM 1695 O O . GLU A 1 206 ? -21.801 -6.499 21.006 1.00 95.69 206 GLU A O 1
ATOM 1700 N N . LEU A 1 207 ? -19.570 -6.812 21.016 1.00 96.38 207 LEU A N 1
ATOM 1701 C CA . LEU A 1 207 ? -19.518 -7.556 22.274 1.00 96.38 207 LEU A CA 1
ATOM 1702 C C . LEU A 1 207 ? -20.053 -6.714 23.435 1.00 96.38 207 LEU A C 1
ATOM 1704 O O . LEU A 1 207 ? -20.844 -7.212 24.235 1.00 96.38 207 LEU A O 1
ATOM 1708 N N . ALA A 1 208 ? -19.644 -5.448 23.528 1.00 95.50 208 ALA A N 1
ATOM 1709 C CA . ALA A 1 208 ? -20.112 -4.555 24.578 1.00 95.50 208 ALA A CA 1
ATOM 1710 C C . ALA A 1 208 ? -21.629 -4.335 24.483 1.00 95.50 208 ALA A C 1
ATOM 1712 O O . ALA A 1 208 ? -22.354 -4.507 25.462 1.00 95.50 208 ALA A O 1
ATOM 1713 N N . GLU A 1 209 ? -22.136 -4.026 23.289 1.00 94.56 209 GLU A N 1
ATOM 1714 C CA . GLU A 1 209 ? -23.567 -3.815 23.067 1.00 94.56 209 GLU A CA 1
ATOM 1715 C C . GLU A 1 209 ? -24.405 -5.068 23.359 1.00 94.56 209 GLU A C 1
ATOM 1717 O O . GLU A 1 209 ? -25.503 -4.942 23.900 1.00 94.56 209 GLU A O 1
ATOM 1722 N N . ALA A 1 210 ? -23.886 -6.263 23.061 1.00 95.62 210 ALA A N 1
ATOM 1723 C CA . ALA A 1 210 ? -24.532 -7.535 23.390 1.00 95.62 210 ALA A CA 1
ATOM 1724 C C . ALA A 1 210 ? -24.601 -7.815 24.903 1.00 95.62 210 ALA A C 1
ATOM 1726 O O . ALA A 1 210 ? -25.420 -8.625 25.328 1.00 95.62 210 ALA A O 1
ATOM 1727 N N . ASN A 1 211 ? -23.774 -7.140 25.706 1.00 95.44 211 ASN A N 1
ATOM 1728 C CA . ASN A 1 211 ? -23.745 -7.236 27.167 1.00 95.44 211 ASN A CA 1
ATOM 1729 C C . ASN A 1 211 ? -24.279 -5.956 27.838 1.00 95.44 211 ASN A C 1
ATOM 1731 O O . ASN A 1 211 ? -23.806 -5.560 28.899 1.00 95.44 211 ASN A O 1
ATOM 1735 N N . GLU A 1 212 ? -25.249 -5.289 27.204 1.00 93.56 212 GLU A N 1
ATOM 1736 C CA . GLU A 1 212 ? -25.982 -4.145 27.774 1.00 93.56 212 GLU A CA 1
ATOM 1737 C C . GLU A 1 212 ? -25.112 -2.912 28.087 1.00 93.56 212 GLU A C 1
ATOM 1739 O O . GLU A 1 212 ? -25.481 -2.060 28.896 1.00 93.56 212 GLU A O 1
ATOM 1744 N N . ALA A 1 213 ? -23.975 -2.742 27.398 1.00 92.88 213 ALA A N 1
ATOM 1745 C CA . ALA A 1 213 ? -23.071 -1.614 27.641 1.00 92.88 213 ALA A CA 1
ATOM 1746 C C . ALA A 1 213 ? -23.733 -0.236 27.479 1.00 92.88 213 ALA A C 1
ATOM 1748 O O . ALA A 1 213 ? -23.313 0.722 28.114 1.00 92.88 213 ALA A O 1
ATOM 1749 N N . LYS A 1 214 ? -24.791 -0.117 26.666 1.00 89.81 214 LYS A N 1
ATOM 1750 C CA . LYS A 1 214 ? -25.503 1.157 26.449 1.00 89.81 214 LYS A CA 1
ATOM 1751 C C . LYS A 1 214 ? -26.119 1.736 27.725 1.00 89.81 214 LYS A C 1
ATOM 1753 O O . LYS A 1 214 ? -26.251 2.952 27.806 1.00 89.81 214 LYS A O 1
ATOM 1758 N N . GLU A 1 215 ? -26.436 0.885 28.697 1.00 90.00 215 GLU A N 1
ATOM 1759 C CA . GLU A 1 215 ? -27.008 1.278 29.988 1.00 90.00 215 GLU A CA 1
ATOM 1760 C C . GLU A 1 215 ? -25.933 1.409 31.085 1.00 90.00 215 GLU A C 1
ATOM 1762 O O . GLU A 1 215 ? -26.242 1.704 32.238 1.00 90.00 215 GLU A O 1
ATOM 1767 N N . SER A 1 216 ? -24.656 1.174 30.756 1.00 92.62 216 SER A N 1
ATOM 1768 C CA . SER A 1 216 ? -23.556 1.186 31.719 1.00 92.62 216 SER A CA 1
ATOM 1769 C C . SER A 1 216 ? -22.822 2.524 31.747 1.00 92.62 216 SER A C 1
ATOM 1771 O O . SER A 1 216 ? -22.347 3.007 30.725 1.00 92.62 216 SER A O 1
ATOM 1773 N N . GLU A 1 217 ? -22.596 3.062 32.949 1.00 92.69 217 GLU A N 1
ATOM 1774 C CA . GLU A 1 217 ? -21.752 4.252 33.159 1.00 92.69 217 GLU A CA 1
ATOM 1775 C C . GLU A 1 217 ? -20.279 4.036 32.760 1.00 92.69 217 GLU A C 1
ATOM 1777 O O . GLU A 1 217 ? -19.547 4.996 32.531 1.00 92.69 217 GLU A O 1
ATOM 1782 N N . LEU A 1 218 ? -19.836 2.777 32.648 1.00 93.62 218 LEU A N 1
ATOM 1783 C CA . LEU A 1 218 ? -18.477 2.413 32.233 1.00 93.62 218 LEU A CA 1
ATOM 1784 C C . LEU A 1 218 ? -18.286 2.433 30.708 1.00 93.62 218 LEU A C 1
ATOM 1786 O O . LEU A 1 218 ? -17.187 2.147 30.231 1.00 93.62 218 LEU A O 1
ATOM 1790 N N . TRP A 1 219 ? -19.340 2.731 29.944 1.00 94.94 219 TRP A N 1
ATOM 1791 C CA . TRP A 1 219 ? -19.322 2.725 28.487 1.00 94.94 219 TRP A CA 1
ATOM 1792 C C . TRP A 1 219 ? -19.937 4.004 27.913 1.00 94.94 219 TRP A C 1
ATOM 1794 O O . TRP A 1 219 ? -21.154 4.165 27.815 1.00 94.94 219 TRP A O 1
ATOM 1804 N N . ASP A 1 220 ? -19.079 4.917 27.458 1.00 93.69 220 ASP A N 1
ATOM 1805 C CA . ASP A 1 220 ? -19.528 6.148 26.809 1.00 93.69 220 ASP A CA 1
ATOM 1806 C C . ASP A 1 220 ? -19.946 5.884 25.352 1.00 93.69 220 ASP A C 1
ATOM 1808 O O . ASP A 1 220 ? -19.181 6.029 24.389 1.00 93.69 220 ASP A O 1
ATOM 1812 N N . ASN A 1 221 ? -21.210 5.496 25.180 1.00 90.56 221 ASN A N 1
ATOM 1813 C CA . ASN A 1 221 ? -21.786 5.237 23.864 1.00 90.56 221 ASN A CA 1
ATOM 1814 C C . ASN A 1 221 ? -21.840 6.498 22.976 1.00 90.56 221 ASN A C 1
ATOM 1816 O O . ASN A 1 221 ? -21.783 6.388 21.748 1.00 90.56 221 ASN A O 1
ATOM 1820 N N . ALA A 1 222 ? -21.935 7.699 23.559 1.00 89.44 222 ALA A N 1
ATOM 1821 C CA . ALA A 1 222 ? -21.959 8.945 22.795 1.00 89.44 222 ALA A CA 1
ATOM 1822 C C . ALA A 1 222 ? -20.581 9.250 22.187 1.00 89.44 222 ALA A C 1
ATOM 1824 O O . ALA A 1 222 ? -20.502 9.649 21.018 1.00 89.44 222 ALA A O 1
ATOM 1825 N N . LEU A 1 223 ? -19.510 8.994 22.938 1.00 91.75 223 LEU A N 1
ATOM 1826 C CA 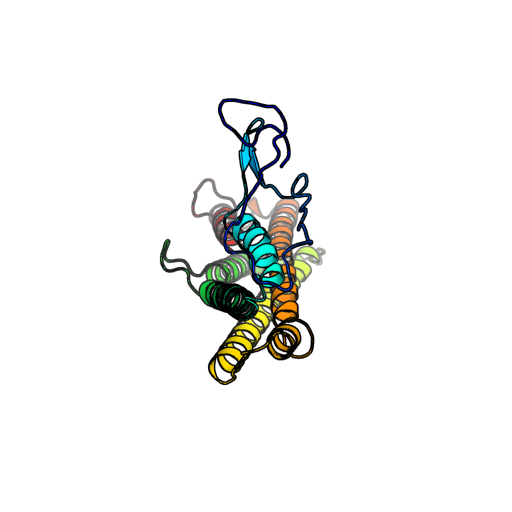. LEU A 1 223 ? -18.128 9.107 22.478 1.00 91.75 223 LEU A CA 1
ATOM 1827 C C . LEU A 1 223 ? -17.771 8.040 21.434 1.00 91.75 223 LEU A C 1
ATOM 1829 O O . LEU A 1 223 ? -17.135 8.358 20.427 1.00 91.75 223 LEU A O 1
ATOM 1833 N N . LEU A 1 224 ? -18.188 6.789 21.642 1.00 90.19 224 LEU A N 1
ATOM 1834 C CA . LEU A 1 224 ? -17.827 5.660 20.776 1.00 90.19 224 LEU A CA 1
ATOM 1835 C C . LEU A 1 224 ? -18.649 5.603 19.482 1.00 90.19 224 LEU A C 1
ATOM 1837 O O . LEU A 1 224 ? -18.080 5.527 18.393 1.00 90.19 224 LEU A O 1
ATOM 1841 N N . ASN A 1 225 ? -19.979 5.679 19.594 1.00 86.62 225 ASN A N 1
ATOM 1842 C CA . ASN A 1 225 ? -20.932 5.424 18.504 1.00 86.62 225 ASN A CA 1
ATOM 1843 C C . ASN A 1 225 ? -21.954 6.554 18.292 1.00 86.62 225 ASN A C 1
ATOM 1845 O O . ASN A 1 225 ? -22.915 6.393 17.534 1.00 86.62 225 ASN A O 1
ATOM 1849 N N . GLY A 1 226 ? -21.778 7.709 18.939 1.00 83.94 226 GLY A N 1
ATOM 1850 C CA . GLY A 1 226 ? -22.730 8.814 18.856 1.00 83.94 226 GLY A CA 1
ATOM 1851 C C . GLY A 1 226 ? -22.937 9.352 17.436 1.00 83.94 226 GLY A C 1
ATOM 1852 O O . GLY A 1 226 ? -22.156 9.126 16.511 1.00 83.94 226 GLY A O 1
ATOM 1853 N N . ARG A 1 227 ? -23.994 10.146 17.235 1.00 82.75 227 ARG A N 1
ATOM 1854 C CA . ARG A 1 227 ? -24.305 10.723 15.910 1.00 82.75 227 ARG A CA 1
ATOM 1855 C C . ARG A 1 227 ? -23.265 11.743 15.427 1.00 82.75 227 ARG A C 1
ATOM 1857 O O . ARG A 1 227 ? -23.207 11.998 14.222 1.00 82.75 227 ARG A O 1
ATOM 1864 N N . SER A 1 228 ? -22.431 12.273 16.328 1.00 84.12 228 SER A N 1
ATOM 1865 C CA . SER A 1 228 ? -21.357 13.218 15.998 1.00 84.12 228 SER A CA 1
ATOM 1866 C C . SER A 1 228 ? -20.420 12.668 14.916 1.00 84.12 228 SER A C 1
ATOM 1868 O O . SER A 1 228 ? -20.234 11.456 14.780 1.00 84.12 228 SER A O 1
ATOM 1870 N N . ARG A 1 229 ? -19.826 13.566 14.124 1.00 79.50 229 ARG A N 1
ATOM 1871 C CA . ARG A 1 229 ? -18.728 13.224 13.204 1.00 79.50 229 ARG A CA 1
ATOM 1872 C C . ARG A 1 229 ? -17.422 12.932 13.947 1.00 79.50 229 ARG A C 1
ATOM 1874 O O . ARG A 1 229 ? -16.572 12.254 13.403 1.00 79.50 229 ARG A O 1
ATOM 1881 N N . THR A 1 230 ? -17.306 13.380 15.194 1.00 87.31 230 THR A N 1
ATOM 1882 C CA . THR A 1 230 ? -16.105 13.243 16.030 1.00 87.31 230 THR A CA 1
ATOM 1883 C C . THR A 1 230 ? -16.125 12.011 16.936 1.00 87.31 230 THR A C 1
ATOM 1885 O O . THR A 1 230 ? -15.339 11.949 17.876 1.00 87.31 230 THR A O 1
ATOM 1888 N N . ASN A 1 231 ? -17.057 11.072 16.727 1.00 93.25 231 ASN A N 1
ATOM 1889 C CA . ASN A 1 231 ? -17.064 9.843 17.518 1.00 93.25 231 ASN A CA 1
ATOM 1890 C C . ASN A 1 231 ? -15.843 8.980 17.167 1.00 93.25 231 ASN A C 1
ATOM 1892 O O . ASN A 1 231 ? -15.385 8.992 16.020 1.00 93.25 231 ASN A O 1
ATOM 1896 N N . LEU A 1 232 ? -15.350 8.218 18.143 1.00 94.19 232 LEU A N 1
ATOM 1897 C CA . LEU A 1 232 ? -14.096 7.475 18.006 1.00 94.19 232 LEU A CA 1
ATOM 1898 C C . LEU A 1 232 ? -14.151 6.423 16.892 1.00 94.19 232 LEU A C 1
ATOM 1900 O O . LEU A 1 232 ? -13.163 6.222 16.190 1.00 94.19 232 LEU A O 1
ATOM 1904 N N . LYS A 1 233 ? -15.304 5.782 16.666 1.00 93.75 233 LYS A N 1
ATOM 1905 C CA . LYS A 1 233 ? -15.458 4.787 15.593 1.00 93.75 233 LYS A CA 1
ATOM 1906 C C . LYS A 1 233 ? -15.299 5.396 14.194 1.00 93.75 233 LYS A C 1
ATOM 1908 O O . LYS A 1 233 ? -14.729 4.749 13.314 1.00 93.75 233 LYS A O 1
ATOM 1913 N N . LYS A 1 234 ? -15.817 6.607 13.972 1.00 93.81 234 LYS A N 1
ATOM 1914 C CA . LYS A 1 234 ? -15.722 7.332 12.694 1.00 93.81 234 LYS A CA 1
ATOM 1915 C C . LYS A 1 234 ? -14.334 7.911 12.491 1.00 93.81 234 LYS A C 1
ATOM 1917 O O . LYS A 1 234 ? -13.774 7.711 11.422 1.00 93.81 234 LYS A O 1
ATOM 1922 N N . THR A 1 235 ? -13.769 8.567 13.503 1.00 94.31 235 THR A N 1
ATOM 1923 C CA . THR A 1 235 ? -12.423 9.146 13.394 1.00 94.31 235 THR A CA 1
ATOM 1924 C C . THR A 1 235 ? -11.362 8.063 13.216 1.00 94.31 235 THR A C 1
ATOM 1926 O O . THR A 1 235 ? -10.423 8.262 12.451 1.00 94.31 235 THR A O 1
ATOM 1929 N N . ALA A 1 236 ? -11.536 6.889 13.833 1.00 94.62 236 ALA A N 1
ATOM 1930 C CA . ALA A 1 236 ? -10.688 5.728 13.577 1.00 94.62 236 ALA A CA 1
ATOM 1931 C C . ALA A 1 236 ? -10.834 5.184 12.145 1.00 94.62 236 ALA A C 1
ATOM 1933 O O . ALA A 1 236 ? -9.827 4.833 11.542 1.00 94.62 236 ALA A O 1
ATOM 1934 N N . ASP A 1 237 ? -12.043 5.142 11.567 1.00 95.00 237 ASP A N 1
ATOM 1935 C CA . ASP A 1 237 ? -12.236 4.712 10.167 1.00 95.00 237 ASP A CA 1
ATOM 1936 C C . ASP A 1 237 ? -11.684 5.730 9.159 1.00 95.00 237 ASP A C 1
ATOM 1938 O O . ASP A 1 237 ? -11.156 5.358 8.115 1.00 95.00 237 ASP A O 1
ATOM 1942 N N . GLU A 1 238 ? -11.807 7.023 9.456 1.00 93.06 238 GLU A N 1
ATOM 1943 C CA . GLU A 1 238 ? -11.210 8.091 8.652 1.00 93.06 238 GLU A CA 1
ATOM 1944 C C . GLU A 1 238 ? -9.682 8.006 8.688 1.00 93.06 238 GLU A C 1
ATOM 1946 O O . GLU A 1 238 ? -9.059 8.012 7.628 1.00 93.06 238 GLU A O 1
ATOM 1951 N N . ALA A 1 239 ? -9.088 7.827 9.874 1.00 92.44 239 ALA A N 1
ATOM 1952 C CA . ALA A 1 239 ? -7.651 7.607 10.016 1.00 92.44 239 ALA A CA 1
ATOM 1953 C C . ALA A 1 239 ? -7.197 6.318 9.310 1.00 92.44 239 ALA A C 1
ATOM 1955 O O . ALA A 1 239 ? -6.213 6.345 8.584 1.00 92.44 239 ALA A O 1
ATOM 1956 N N . ARG A 1 240 ? -7.961 5.221 9.419 1.00 94.25 240 ARG A N 1
ATOM 1957 C CA . ARG A 1 240 ? -7.691 3.952 8.717 1.00 94.25 240 ARG A CA 1
ATOM 1958 C C . ARG A 1 240 ? -7.652 4.110 7.198 1.00 94.25 240 ARG A C 1
ATOM 1960 O O . ARG A 1 240 ? -6.878 3.437 6.546 1.00 94.25 240 ARG A O 1
ATOM 1967 N N . LYS A 1 241 ? -8.520 4.946 6.619 1.00 91.75 241 LYS A N 1
ATOM 1968 C CA . LYS A 1 241 ? -8.552 5.185 5.162 1.00 91.75 241 LYS A CA 1
ATOM 1969 C C . LYS A 1 241 ? -7.401 6.059 4.670 1.00 91.75 241 LYS A C 1
ATOM 1971 O O . LYS A 1 241 ? -7.145 6.081 3.469 1.00 91.75 241 LYS A O 1
ATOM 1976 N N . LEU A 1 242 ? -6.819 6.854 5.567 1.00 88.88 242 LEU A N 1
ATOM 1977 C CA . LEU A 1 242 ? -5.650 7.688 5.293 1.00 88.88 242 LEU A CA 1
ATOM 1978 C C . LEU A 1 242 ? -4.337 6.935 5.533 1.00 88.88 242 LEU A C 1
ATOM 1980 O O . LEU A 1 242 ? -3.328 7.307 4.932 1.00 88.88 242 LEU A O 1
ATOM 1984 N N . ALA A 1 243 ? -4.353 5.945 6.427 1.00 86.62 243 ALA A N 1
ATOM 1985 C CA . ALA A 1 243 ? -3.307 4.946 6.615 1.00 86.62 243 ALA A CA 1
ATOM 1986 C C . ALA A 1 243 ? -3.229 3.979 5.424 1.00 86.62 243 ALA A C 1
ATOM 1988 O O . ALA A 1 243 ? -2.095 3.597 5.067 1.00 86.62 243 ALA A O 1
#

Secondary structure (DSSP, 8-state):
--SS-BTTB-S--------SS--GGGTT-------TT--EESSSS-EE--HHHHHHHHHHHHHHTT-HHHHHHHHHHHHHHHHHHHHHTS-BTTTTB-HHHHHHHHHHHHHHHHHHHHHHHHHTT---HHHHHHHHHHHHHHHHHHHHHHHHHHHHHHHHHS---SHHHHHHHHHTSS-HHHHHHHHHHHHHHHHHHHHHHHHHHHHHHHTTGGG-TT--HHHHH-SSTT-HHHHHHHHHHH-

Solvent-accessible surface area (backbone atoms only — not comparable to full-atom values): 13637 Å² total; per-residue (Å²): 64,45,48,19,59,46,99,90,44,63,64,63,50,80,87,85,86,86,69,91,85,55,57,81,95,44,66,95,61,82,93,83,79,88,40,57,87,63,64,43,75,77,48,103,73,38,33,46,64,46,74,65,56,48,49,55,59,50,38,55,55,32,49,76,73,69,42,50,66,60,45,44,52,51,52,51,49,51,52,52,49,52,53,51,53,59,58,36,46,63,46,36,80,83,71,77,41,35,27,45,61,51,26,54,52,36,52,51,54,49,48,64,54,44,44,60,40,51,55,49,36,51,74,72,67,46,90,54,61,51,49,54,53,21,53,55,29,46,51,47,37,55,53,45,48,52,50,46,53,52,50,46,51,52,50,48,50,52,58,73,75,52,85,66,87,44,69,67,54,46,47,40,48,41,74,64,62,98,20,54,49,57,56,52,52,47,52,57,49,40,57,51,33,53,55,46,25,54,53,27,50,52,46,36,52,52,54,38,56,75,67,53,29,79,81,33,94,52,33,62,50,60,54,42,70,28,93,57,78,81,10,50,56,51,46,33,50,56,25,53,74,62,79

Radius of gyration: 26.07 Å; Cα contacts (8 Å, |Δi|>4): 228; chains: 1; bounding box: 53×32×78 Å

Foldseek 3Di:
DAAQADPVGRHDDDDDDDDPPQPPVCPPPDDDDDCRVAWDDPDPRHIHHDPVSVLVVVVVVCVVRVVQQVVLVVLLVVLVVLLVVLQCCCFPVVVTDNLLVLLLVLLVVLLVQLPLLLVVCVVVVHDPVLNVQLVVLSVVLVVLNVVLNVLSVVLVCVSVVDDRRDPVSSVCQDPPDSHPVVNVVSVVVSLVSLVSNLVSSVVSVVVCVVVVVVPDPSHDCCQAPNPDCNRSNNSSVVSSVSD

Nearest PDB structures (foldseek):
  8otz-assembly1_EW  TM=1.949E-01  e=2.949E+00  Bos taurus

Organism: NCBI:txid589873

InterPro domains:
  IPR003356 DNA methylase, adenine-specific [PF02384] (4-59)
  IPR029063 S-adenosyl-L-methionine-dependent methyltransferase superfamily [G3DSA:3.40.50.150] (2-88)
  IPR029063 S-adenosyl-L-methionine-dependent methyltransferase superfamily [SSF53335] (3-72)
  IPR052916 Type I Restriction Enzyme MTase Subunit [PTHR42998] (1-94)

pLDDT: mean 92.45, std 6.17, range [61.44, 98.5]

Sequence (243 aa):
IRGNFFYTRSVPCQLWFLNKNKPKHLNDKVLMLDARNVYRKVTRKIYDFSPEQQQNLTAIIWLYRGEGQRFIELVQQYIKRSLLEAGQCESVEEPKCKSLPDFIEQLGKLNNAFKPFMEKLQQDKVNTEPYQDFLNAKDSVEHGWAAFQALTKELQNSWGSNKFNDAASLLSFTDKDTCLKELVDQSRNLVKEVDLAYKLATRVIELAEANEAKESELWDNALLNGRSRTNLKKTADEARKLA